Protein AF-A0A7R9YH11-F1 (afdb_monomer)

Solvent-accessible surface area (backbone atoms only — not comparable to full-atom values): 17442 Å² total; per-residue (Å²): 129,90,92,74,93,72,57,69,71,56,53,52,50,33,33,50,45,52,52,50,48,43,46,52,52,48,52,40,51,74,73,63,50,57,70,68,62,39,49,54,52,48,54,52,44,43,35,70,64,65,28,74,80,77,58,85,44,75,66,44,53,48,41,55,52,50,21,52,58,54,46,41,66,39,30,23,77,45,71,67,42,37,51,52,51,55,55,37,54,48,49,53,49,51,50,54,60,73,72,53,91,62,69,60,58,58,58,31,49,79,71,74,38,92,49,52,72,61,53,70,74,65,43,64,73,44,45,68,54,48,50,53,34,47,65,72,67,65,64,71,80,60,85,83,78,64,96,81,61,60,37,31,58,39,58,41,85,72,40,50,71,43,53,75,68,53,66,47,43,76,58,99,71,29,25,46,38,47,59,88,54,45,59,60,46,56,48,50,52,51,49,54,52,50,53,51,51,31,52,54,44,40,70,49,38,65,63,48,44,69,77,36,40,94,74,47,44,65,54,32,53,42,70,72,68,58,82,80,64,80,61,71,81,70,52,73,87,68,78,84,51,81,47,53,76,86,50,46,72,61,39,41,76,74,67,45,55,71,71,55,32,50,52,52,50,44,28,70,74,62,53,52,66,58,75,68,56,45,50,55,52,49,54,48,44,50,72,60,38,38,49,71,69,53,51,54,47,53,71,70,78,73

Structure (mmCIF, N/CA/C/O backbone):
data_AF-A0A7R9YH11-F1
#
_entry.id   AF-A0A7R9YH11-F1
#
loop_
_atom_site.group_PDB
_atom_site.id
_atom_site.type_symbol
_atom_site.label_atom_id
_atom_site.label_alt_id
_atom_site.label_comp_id
_atom_site.label_asym_id
_atom_site.label_entity_id
_atom_site.label_seq_id
_atom_site.pdbx_PDB_ins_code
_atom_site.Cartn_x
_atom_site.Cartn_y
_atom_site.Cartn_z
_atom_site.occupancy
_atom_site.B_iso_or_equiv
_atom_site.auth_seq_id
_atom_site.auth_comp_id
_atom_site.auth_asym_id
_atom_site.auth_atom_id
_atom_site.pdbx_PDB_model_num
ATOM 1 N N . ALA A 1 1 ? -16.678 9.388 -6.216 1.00 54.31 1 ALA A N 1
ATOM 2 C CA . ALA A 1 1 ? -15.438 9.552 -6.998 1.00 54.31 1 ALA A CA 1
ATOM 3 C C . ALA A 1 1 ? -15.151 11.047 -7.073 1.00 54.31 1 ALA A C 1
ATOM 5 O O . ALA A 1 1 ? -16.116 11.793 -6.930 1.00 54.31 1 ALA A O 1
ATOM 6 N N . PRO A 1 2 ? -13.890 11.487 -7.200 1.00 67.94 2 PRO A N 1
ATOM 7 C CA . PRO A 1 2 ? -13.599 12.896 -7.460 1.00 67.94 2 PRO A CA 1
ATOM 8 C C . PRO A 1 2 ? -14.176 13.293 -8.827 1.00 67.94 2 PRO A C 1
ATOM 10 O O . PRO A 1 2 ? -14.042 12.531 -9.781 1.00 67.94 2 PRO A O 1
ATOM 13 N N . ASP A 1 3 ? -14.844 14.444 -8.889 1.00 70.00 3 ASP A N 1
ATOM 14 C CA . ASP A 1 3 ? -15.579 14.943 -10.064 1.00 70.00 3 ASP A CA 1
ATOM 15 C C . ASP A 1 3 ? -14.811 16.129 -10.679 1.00 70.00 3 ASP A C 1
ATOM 17 O O . ASP A 1 3 ? -15.281 17.264 -10.710 1.00 70.00 3 ASP A O 1
ATOM 21 N N . VAL A 1 4 ? -13.543 15.887 -11.028 1.00 69.12 4 VAL A N 1
ATOM 22 C CA . VAL A 1 4 ? -12.590 16.932 -11.434 1.00 69.12 4 VAL A CA 1
ATOM 23 C C . VAL A 1 4 ? -11.842 16.509 -12.690 1.00 69.12 4 VAL A C 1
ATOM 25 O O . VAL A 1 4 ? -11.362 15.379 -12.796 1.00 69.12 4 VAL A O 1
ATOM 28 N N . GLU A 1 5 ? -11.728 17.443 -13.630 1.00 73.81 5 GLU A N 1
ATOM 29 C CA . GLU A 1 5 ? -10.923 17.302 -14.838 1.00 73.81 5 GLU A CA 1
ATOM 30 C C . GLU A 1 5 ? -9.477 17.713 -14.534 1.00 73.81 5 GLU A C 1
ATOM 32 O O . GLU A 1 5 ? -9.214 18.843 -14.128 1.00 73.81 5 GLU A O 1
ATOM 37 N N . LEU A 1 6 ? -8.541 16.782 -14.717 1.00 78.12 6 LEU A N 1
ATOM 38 C CA . LEU A 1 6 ? -7.106 17.004 -14.529 1.00 78.12 6 LEU A CA 1
ATOM 39 C C . LEU A 1 6 ? -6.369 16.790 -15.847 1.00 78.12 6 LEU A C 1
ATOM 41 O O . LEU A 1 6 ? -6.784 15.978 -16.682 1.00 78.12 6 LEU A O 1
ATOM 45 N N . ALA A 1 7 ? -5.250 17.492 -16.025 1.00 83.38 7 ALA A N 1
ATOM 46 C CA . ALA A 1 7 ? -4.388 17.244 -17.169 1.00 83.38 7 ALA A CA 1
ATOM 47 C C . ALA A 1 7 ? -3.766 15.841 -17.068 1.00 83.38 7 ALA A C 1
ATOM 49 O O . ALA A 1 7 ? -3.436 15.361 -15.983 1.00 83.38 7 ALA A O 1
ATOM 50 N N . MET A 1 8 ? -3.547 15.188 -18.213 1.00 80.31 8 MET A N 1
ATOM 51 C CA . MET A 1 8 ? -2.951 13.846 -18.249 1.00 80.31 8 MET A CA 1
ATOM 52 C C . MET A 1 8 ? -1.595 13.788 -17.534 1.00 80.31 8 MET A C 1
ATOM 54 O O . MET A 1 8 ? -1.372 12.884 -16.740 1.00 80.31 8 MET A O 1
ATOM 58 N N . SER A 1 9 ? -0.728 14.785 -17.726 1.00 82.81 9 SER A N 1
ATOM 59 C CA . SER A 1 9 ? 0.578 14.849 -17.055 1.00 82.81 9 SER A CA 1
ATOM 60 C C . SER A 1 9 ? 0.470 14.887 -15.527 1.00 82.81 9 SER A C 1
ATOM 62 O O . SER A 1 9 ? 1.266 14.262 -14.833 1.00 82.81 9 SER A O 1
ATOM 64 N N . GLU A 1 10 ? -0.532 15.589 -14.996 1.00 84.25 10 GLU A N 1
ATOM 65 C CA . GLU A 1 10 ? -0.765 15.687 -13.552 1.00 84.25 10 GLU A CA 1
ATOM 66 C C . GLU A 1 10 ? -1.294 14.361 -12.998 1.00 84.25 10 GLU A C 1
ATOM 68 O O . GLU A 1 10 ? -0.876 13.921 -11.926 1.00 84.25 10 GLU A O 1
ATOM 73 N N . LEU A 1 11 ? -2.174 13.683 -13.743 1.00 83.12 11 LEU A N 1
ATOM 74 C CA . LEU A 1 11 ? -2.662 12.348 -13.391 1.00 83.12 11 LEU A CA 1
ATOM 75 C C . LEU A 1 11 ? -1.523 11.326 -13.339 1.00 83.12 11 LEU A C 1
ATOM 77 O O . LEU A 1 11 ? -1.443 10.540 -12.389 1.00 83.12 11 LEU A O 1
ATOM 81 N N . GLU A 1 12 ? -0.633 11.357 -14.332 1.00 84.56 12 GLU A N 1
ATOM 82 C CA . GLU A 1 12 ? 0.541 10.489 -14.390 1.00 84.56 12 GLU A CA 1
ATOM 83 C C . GLU A 1 12 ? 1.458 10.706 -13.185 1.00 84.56 12 GLU A C 1
ATOM 85 O O . GLU A 1 12 ? 1.832 9.743 -12.507 1.00 84.56 12 GLU A O 1
ATOM 90 N N . GLU A 1 13 ? 1.753 11.967 -12.860 1.00 86.38 13 GLU A N 1
ATOM 91 C CA . GLU A 1 13 ? 2.567 12.331 -11.703 1.00 86.38 13 GLU A CA 1
ATOM 92 C C . GLU A 1 13 ? 1.922 11.863 -10.389 1.00 86.38 13 GLU A C 1
ATOM 94 O O . GLU A 1 13 ? 2.570 11.201 -9.575 1.00 86.38 13 GLU A O 1
ATOM 99 N N . CYS A 1 14 ? 0.624 12.109 -10.193 1.00 85.62 14 CYS A N 1
ATOM 100 C CA . CYS A 1 14 ? -0.094 11.686 -8.988 1.00 85.62 14 CYS A CA 1
ATOM 101 C C . CYS A 1 14 ? -0.039 10.163 -8.791 1.00 85.62 14 CYS A C 1
ATOM 103 O O . CYS A 1 14 ? 0.207 9.664 -7.686 1.00 85.62 14 CYS A O 1
ATOM 105 N N . CYS A 1 15 ? -0.247 9.403 -9.866 1.00 87.06 15 CYS A N 1
ATOM 106 C CA . CYS A 1 15 ? -0.149 7.948 -9.840 1.00 87.06 15 CYS A CA 1
ATOM 107 C C . CYS A 1 15 ? 1.266 7.460 -9.554 1.00 87.06 15 CYS A C 1
ATOM 109 O O . CYS A 1 15 ? 1.437 6.538 -8.754 1.00 87.06 15 CYS A O 1
ATOM 111 N N . TYR A 1 16 ? 2.267 8.082 -10.174 1.00 87.00 16 TYR A N 1
ATOM 112 C CA . TYR A 1 16 ? 3.671 7.767 -9.955 1.00 87.00 16 TYR A CA 1
ATOM 113 C C . TYR A 1 16 ? 4.059 7.948 -8.485 1.00 87.00 16 TYR A C 1
ATOM 115 O O . TYR A 1 16 ? 4.644 7.049 -7.875 1.00 87.00 16 TYR A O 1
ATOM 123 N N . MET A 1 17 ? 3.655 9.065 -7.881 1.00 87.38 17 MET A N 1
ATOM 124 C CA . MET A 1 17 ? 3.925 9.364 -6.477 1.00 87.38 17 MET A CA 1
ATOM 125 C C . MET A 1 17 ? 3.274 8.330 -5.545 1.00 87.38 17 MET A C 1
ATOM 127 O O . MET A 1 17 ? 3.957 7.747 -4.699 1.00 87.38 17 MET A O 1
ATOM 131 N N . ARG A 1 18 ? 1.992 7.986 -5.749 1.00 90.88 18 ARG A N 1
ATOM 132 C CA . ARG A 1 18 ? 1.336 6.922 -4.958 1.00 90.88 18 ARG A CA 1
ATOM 133 C C . ARG A 1 18 ? 1.996 5.565 -5.148 1.00 90.88 18 ARG A C 1
ATOM 135 O O . ARG A 1 18 ? 2.210 4.842 -4.176 1.00 90.88 18 ARG A O 1
ATOM 142 N N . LEU A 1 19 ? 2.342 5.213 -6.380 1.00 89.56 19 LEU A N 1
ATOM 143 C CA . LEU A 1 19 ? 2.966 3.933 -6.688 1.00 89.56 19 LEU A CA 1
ATOM 144 C C . LEU A 1 19 ? 4.335 3.789 -6.010 1.00 89.56 19 LEU A C 1
ATOM 146 O O . LEU A 1 19 ? 4.640 2.714 -5.492 1.00 89.56 19 LEU A O 1
ATOM 150 N N . ARG A 1 20 ? 5.134 4.863 -5.960 1.00 88.69 20 ARG A N 1
ATOM 151 C CA . ARG A 1 20 ? 6.400 4.887 -5.212 1.00 88.69 20 ARG A CA 1
ATOM 152 C C . ARG A 1 20 ? 6.180 4.609 -3.732 1.00 88.69 20 ARG A C 1
ATOM 154 O O . ARG A 1 20 ? 6.827 3.717 -3.192 1.00 88.69 20 ARG A O 1
ATOM 161 N N . LEU A 1 21 ? 5.211 5.280 -3.110 1.00 90.25 21 LEU A N 1
ATOM 162 C CA . LEU A 1 21 ? 4.867 5.057 -1.704 1.00 90.25 21 LEU A CA 1
ATOM 163 C C . LEU A 1 21 ? 4.464 3.595 -1.431 1.00 90.25 21 LEU A C 1
ATOM 165 O O . LEU A 1 21 ? 4.989 2.965 -0.512 1.00 90.25 21 LEU A O 1
ATOM 169 N N . LEU A 1 22 ? 3.584 3.021 -2.259 1.00 91.19 22 LEU A N 1
ATOM 170 C CA . LEU A 1 22 ? 3.147 1.626 -2.112 1.00 91.19 22 LEU A CA 1
ATOM 171 C C . LEU A 1 22 ? 4.297 0.624 -2.292 1.00 91.19 22 LEU A C 1
ATOM 173 O O . LEU A 1 22 ? 4.329 -0.408 -1.620 1.00 91.19 22 LEU A O 1
ATOM 177 N N . ARG A 1 23 ? 5.271 0.929 -3.152 1.00 88.44 23 ARG A N 1
ATOM 178 C CA . ARG A 1 23 ? 6.474 0.103 -3.330 1.00 88.44 23 ARG A CA 1
ATOM 179 C C . ARG A 1 23 ? 7.456 0.226 -2.179 1.00 88.44 23 ARG A C 1
ATOM 181 O O . ARG A 1 23 ? 8.053 -0.782 -1.814 1.00 88.44 23 ARG A O 1
ATOM 188 N N . CYS A 1 24 ? 7.602 1.404 -1.574 1.00 88.12 24 CYS A N 1
ATOM 189 C CA . CYS A 1 24 ? 8.380 1.557 -0.345 1.00 88.12 24 CYS A CA 1
ATOM 190 C C . CYS A 1 24 ? 7.821 0.657 0.767 1.00 88.12 24 CYS A C 1
ATOM 192 O O . CYS A 1 24 ? 8.591 -0.032 1.436 1.00 88.12 24 CYS A O 1
ATOM 194 N N . ILE A 1 25 ? 6.489 0.598 0.904 1.00 89.56 25 ILE A N 1
ATOM 195 C CA . ILE A 1 25 ? 5.802 -0.311 1.837 1.00 89.56 25 ILE A CA 1
ATOM 196 C C . ILE A 1 25 ? 6.123 -1.771 1.508 1.00 89.56 25 ILE A C 1
ATOM 198 O O . ILE A 1 25 ? 6.509 -2.534 2.393 1.00 89.56 25 ILE A O 1
ATOM 202 N N . ASP A 1 26 ? 5.987 -2.162 0.243 1.00 89.56 26 ASP A N 1
ATOM 203 C CA . ASP A 1 26 ? 6.239 -3.536 -0.196 1.00 89.56 26 ASP A CA 1
ATOM 204 C C . ASP A 1 26 ? 7.696 -3.963 0.033 1.00 89.56 26 ASP A C 1
ATOM 206 O O . ASP A 1 26 ? 7.969 -5.027 0.585 1.00 89.56 26 ASP A O 1
ATOM 210 N N . HIS A 1 27 ? 8.649 -3.090 -0.294 1.00 87.81 27 HIS A N 1
ATOM 211 C CA . HIS A 1 27 ? 10.072 -3.332 -0.085 1.00 87.81 27 HIS A CA 1
ATOM 212 C C . HIS A 1 27 ? 10.431 -3.421 1.405 1.00 87.81 27 HIS A C 1
ATOM 214 O O . HIS A 1 27 ? 11.227 -4.273 1.805 1.00 87.81 27 HIS A O 1
ATOM 220 N N . ALA A 1 28 ? 9.820 -2.583 2.246 1.00 87.56 28 ALA A N 1
ATOM 221 C CA . ALA A 1 28 ? 9.976 -2.656 3.695 1.00 87.56 28 ALA A CA 1
ATOM 222 C C . ALA A 1 28 ? 9.426 -3.978 4.259 1.00 87.56 28 ALA A C 1
ATOM 224 O O . ALA A 1 28 ? 10.088 -4.627 5.073 1.00 87.56 28 ALA A O 1
ATOM 225 N N . LYS A 1 29 ? 8.266 -4.432 3.764 1.00 87.25 29 LYS A N 1
ATOM 226 C CA . LYS A 1 29 ? 7.689 -5.742 4.104 1.00 87.25 29 LYS A CA 1
ATOM 227 C C . LYS A 1 29 ? 8.582 -6.895 3.645 1.00 87.25 29 LYS A C 1
ATOM 229 O O . LYS A 1 29 ? 8.811 -7.824 4.417 1.00 87.25 29 LYS A O 1
ATOM 234 N N . ALA A 1 30 ? 9.132 -6.823 2.433 1.00 87.06 30 ALA A N 1
ATOM 235 C CA . ALA A 1 30 ? 10.043 -7.830 1.889 1.00 87.06 30 ALA A CA 1
ATOM 236 C C . ALA A 1 30 ? 11.360 -7.926 2.682 1.00 87.06 30 ALA A C 1
ATOM 238 O O . ALA A 1 30 ? 11.903 -9.018 2.838 1.00 87.06 30 ALA A O 1
ATOM 239 N N . LYS A 1 31 ? 11.840 -6.809 3.247 1.00 86.62 31 LYS A N 1
ATOM 240 C CA . LYS A 1 31 ? 12.974 -6.774 4.191 1.00 86.62 31 LYS A CA 1
ATOM 241 C C . LYS A 1 31 ? 12.659 -7.381 5.563 1.00 86.62 31 LYS A C 1
ATOM 243 O O . LYS A 1 31 ? 13.568 -7.554 6.367 1.00 86.62 31 LYS A O 1
ATOM 248 N N . GLY A 1 32 ? 11.396 -7.707 5.839 1.00 84.44 32 GLY A N 1
ATOM 249 C CA . GLY A 1 32 ? 10.963 -8.288 7.107 1.00 84.44 32 GLY A CA 1
ATOM 250 C C . GLY A 1 32 ? 10.785 -7.277 8.240 1.00 84.44 32 GLY A C 1
ATOM 251 O O . GLY A 1 32 ? 10.630 -7.706 9.384 1.00 84.44 32 GLY A O 1
ATOM 252 N N . LEU A 1 33 ? 10.777 -5.970 7.943 1.00 84.38 33 LEU A N 1
ATOM 253 C CA . LEU A 1 33 ? 10.508 -4.919 8.930 1.00 84.38 33 LEU A CA 1
ATOM 254 C C . LEU A 1 33 ? 9.082 -5.077 9.475 1.00 84.38 33 LEU A C 1
ATOM 256 O O . LEU A 1 33 ? 8.143 -5.358 8.723 1.00 84.38 33 LEU A O 1
ATOM 260 N N . ARG A 1 34 ? 8.909 -4.919 10.791 1.00 79.12 34 ARG A N 1
ATOM 261 C CA . ARG A 1 34 ? 7.614 -5.105 11.468 1.00 79.12 34 ARG A CA 1
ATOM 262 C C . ARG A 1 34 ? 7.274 -3.923 12.362 1.00 79.12 34 ARG A C 1
ATOM 264 O O . ARG A 1 34 ? 8.155 -3.305 12.949 1.00 79.12 34 ARG A O 1
ATOM 271 N N . SER A 1 35 ? 5.972 -3.686 12.506 1.00 75.19 35 SER A N 1
ATOM 272 C CA . SER A 1 35 ? 5.387 -2.742 13.462 1.00 75.19 35 SER A CA 1
ATOM 273 C C . SER A 1 35 ? 6.037 -1.353 13.380 1.00 75.19 35 SER A C 1
ATOM 275 O O . SER A 1 35 ? 5.886 -0.694 12.359 1.00 75.19 35 SER A O 1
ATOM 277 N N . GLU A 1 36 ? 6.770 -0.907 14.399 1.00 79.44 36 GLU A N 1
ATOM 278 C CA . GLU A 1 36 ? 7.295 0.463 14.498 1.00 79.44 36 GLU A CA 1
ATOM 279 C C . GLU A 1 36 ? 8.302 0.826 13.404 1.00 79.44 36 GLU A C 1
ATOM 281 O O . GLU A 1 36 ? 8.237 1.923 12.855 1.00 79.44 36 GLU A O 1
ATOM 286 N N . GLU A 1 37 ? 9.189 -0.095 13.024 1.00 83.75 37 GLU A N 1
ATOM 287 C CA . GLU A 1 37 ? 10.178 0.162 11.969 1.00 83.75 37 GLU A CA 1
ATOM 288 C C . GLU A 1 37 ? 9.498 0.364 10.610 1.00 83.75 37 GLU A C 1
ATOM 290 O O . GLU A 1 37 ? 9.889 1.230 9.829 1.00 83.75 37 GLU A O 1
ATOM 295 N N . LEU A 1 38 ? 8.438 -0.409 10.346 1.00 85.31 38 LEU A N 1
ATOM 296 C CA . LEU A 1 38 ? 7.629 -0.256 9.142 1.00 85.31 38 LEU A CA 1
ATOM 297 C C . LEU A 1 38 ? 6.887 1.085 9.159 1.00 85.31 38 LEU A C 1
ATOM 299 O O . LEU A 1 38 ? 6.917 1.797 8.160 1.00 85.31 38 LEU A O 1
ATOM 303 N N . LEU A 1 39 ? 6.275 1.456 10.289 1.00 84.75 39 LEU A N 1
ATOM 304 C CA . LEU A 1 39 ? 5.592 2.745 10.436 1.00 84.75 39 LEU A CA 1
ATOM 305 C C . LEU A 1 39 ? 6.561 3.919 10.224 1.00 84.75 39 LEU A C 1
ATOM 307 O O . LEU A 1 39 ? 6.207 4.867 9.534 1.00 84.75 39 LEU A O 1
ATOM 311 N N . GLY A 1 40 ? 7.794 3.837 10.733 1.00 86.25 40 GLY A N 1
ATOM 312 C CA . GLY A 1 40 ? 8.814 4.870 10.525 1.00 86.25 40 GLY A CA 1
ATOM 313 C C . GLY A 1 40 ? 9.231 5.030 9.058 1.00 86.25 40 GLY A C 1
ATOM 314 O O . GLY A 1 40 ? 9.412 6.151 8.583 1.00 86.25 40 GLY A O 1
ATOM 315 N N . VAL A 1 41 ? 9.336 3.925 8.310 1.00 87.25 41 VAL A N 1
ATOM 316 C CA . VAL A 1 41 ? 9.596 3.976 6.859 1.00 87.25 41 VAL A CA 1
ATOM 317 C C . VAL A 1 41 ? 8.419 4.602 6.110 1.00 87.25 41 VAL A C 1
ATOM 319 O O . VAL A 1 41 ? 8.642 5.400 5.200 1.00 87.25 41 VAL A O 1
ATOM 322 N N . ILE A 1 42 ? 7.183 4.270 6.495 1.00 87.19 42 ILE A N 1
ATOM 323 C CA . ILE A 1 42 ? 5.976 4.835 5.878 1.00 87.19 42 ILE A CA 1
ATOM 324 C C . ILE A 1 42 ? 5.869 6.331 6.162 1.00 87.19 42 ILE A C 1
ATOM 326 O O . ILE A 1 42 ? 5.659 7.087 5.222 1.00 87.19 42 ILE A O 1
ATOM 330 N N . ASP A 1 43 ? 6.078 6.766 7.408 1.00 87.88 43 ASP A N 1
ATOM 331 C CA . ASP A 1 43 ? 6.044 8.185 7.790 1.00 87.88 43 ASP A CA 1
ATOM 332 C C . ASP A 1 43 ? 7.065 8.997 6.993 1.00 87.88 43 ASP A C 1
ATOM 334 O O . ASP A 1 43 ? 6.743 10.040 6.423 1.00 87.88 43 ASP A O 1
ATOM 338 N N . LYS A 1 44 ? 8.295 8.482 6.884 1.00 88.50 44 LYS A N 1
ATOM 339 C CA . LYS A 1 44 ? 9.338 9.120 6.083 1.00 88.50 44 LYS A CA 1
ATOM 340 C C . LYS A 1 44 ? 8.928 9.221 4.611 1.00 88.50 44 LYS A C 1
ATOM 342 O O . LYS A 1 44 ? 8.999 10.305 4.037 1.00 88.50 44 LYS A O 1
ATOM 347 N N . ALA A 1 45 ? 8.479 8.117 4.015 1.00 87.19 45 ALA A N 1
ATOM 348 C CA . ALA A 1 45 ? 8.084 8.087 2.610 1.00 87.19 45 ALA A CA 1
ATOM 349 C C . ALA A 1 45 ? 6.864 8.980 2.332 1.00 87.19 45 ALA A C 1
ATOM 351 O O . ALA A 1 45 ? 6.825 9.664 1.314 1.00 87.19 45 ALA A O 1
ATOM 352 N N . GLU A 1 46 ? 5.877 9.021 3.229 1.00 87.12 46 GLU A N 1
ATOM 353 C CA . GLU A 1 46 ? 4.691 9.864 3.074 1.00 87.12 46 GLU A CA 1
ATOM 354 C C . GLU A 1 46 ? 5.042 11.354 3.154 1.00 87.12 46 GLU A C 1
ATOM 356 O O . GLU A 1 46 ? 4.567 12.134 2.328 1.00 87.12 46 GLU A O 1
ATOM 361 N N . ARG A 1 47 ? 5.922 11.754 4.080 1.00 86.19 47 ARG A N 1
ATOM 362 C CA . ARG A 1 47 ? 6.405 13.142 4.167 1.00 86.19 47 ARG A CA 1
ATOM 363 C C . ARG A 1 47 ? 7.221 13.549 2.947 1.00 86.19 47 ARG A C 1
ATOM 365 O O . ARG A 1 47 ? 7.063 14.661 2.468 1.00 86.19 47 ARG A O 1
ATOM 372 N N . GLU A 1 48 ? 8.072 12.669 2.428 1.00 85.62 48 GLU A N 1
ATOM 373 C CA . GLU A 1 48 ? 8.902 12.981 1.257 1.00 85.62 48 GLU A CA 1
ATOM 374 C C . GLU A 1 48 ? 8.092 13.029 -0.048 1.00 85.62 48 GLU A C 1
ATOM 376 O O . GLU A 1 48 ? 8.388 13.842 -0.921 1.00 85.62 48 GLU A O 1
ATOM 381 N N . ILE A 1 49 ? 7.082 12.164 -0.194 1.00 83.12 49 ILE A N 1
ATOM 382 C CA . ILE A 1 49 ? 6.383 11.952 -1.470 1.00 83.12 49 ILE A CA 1
ATOM 383 C C . ILE A 1 49 ? 5.040 12.685 -1.526 1.00 83.12 49 ILE A C 1
ATOM 385 O O . ILE A 1 49 ? 4.726 13.310 -2.534 1.00 83.12 49 ILE A O 1
ATOM 389 N N . MET A 1 50 ? 4.220 12.582 -0.481 1.00 79.69 50 MET A N 1
ATOM 390 C CA . MET A 1 50 ? 2.825 13.042 -0.512 1.00 79.69 50 MET A CA 1
ATOM 391 C C . MET A 1 50 ? 2.611 14.367 0.206 1.00 79.69 50 MET A C 1
ATOM 393 O O . MET A 1 50 ? 1.722 15.120 -0.181 1.00 79.69 50 MET A O 1
ATOM 397 N N . ARG A 1 51 ? 3.396 14.641 1.255 1.00 80.81 51 ARG A N 1
ATOM 398 C CA . ARG A 1 51 ? 3.195 15.811 2.113 1.00 80.81 51 ARG A CA 1
ATOM 399 C C . ARG A 1 51 ? 4.511 16.484 2.537 1.00 80.81 51 ARG A C 1
ATOM 401 O O . ARG A 1 51 ? 4.844 16.485 3.730 1.00 80.81 51 ARG A O 1
ATOM 408 N N . PRO A 1 52 ? 5.245 17.103 1.596 1.00 71.25 52 PRO A N 1
ATOM 409 C CA . PRO A 1 52 ? 6.543 17.728 1.865 1.00 71.25 52 PRO A CA 1
ATOM 410 C C . PRO A 1 52 ? 6.466 18.907 2.843 1.00 71.25 52 PRO A C 1
ATOM 412 O O . PRO A 1 52 ? 7.414 19.148 3.588 1.00 71.25 52 PRO A O 1
ATOM 415 N N . ALA A 1 53 ? 5.334 19.615 2.901 1.00 69.88 53 ALA A N 1
ATOM 416 C CA . ALA A 1 53 ? 5.120 20.726 3.831 1.00 69.88 53 ALA A CA 1
ATOM 417 C C . ALA A 1 53 ? 4.729 20.281 5.257 1.00 69.88 53 ALA A C 1
ATOM 419 O O . ALA A 1 53 ? 4.575 21.116 6.147 1.00 69.88 53 ALA A O 1
ATOM 420 N N . GLY A 1 54 ? 4.519 18.980 5.496 1.00 68.88 54 GLY A N 1
ATOM 421 C CA . GLY A 1 54 ? 4.080 18.445 6.791 1.00 68.88 54 GLY A CA 1
ATOM 422 C C . GLY A 1 54 ? 2.601 18.698 7.133 1.00 68.88 54 GLY A C 1
ATOM 423 O O . GLY A 1 54 ? 2.042 17.999 7.982 1.00 68.88 54 GLY A O 1
ATOM 424 N N . VAL A 1 55 ? 1.910 19.584 6.409 1.00 76.75 55 VAL A N 1
ATOM 425 C CA . VAL A 1 55 ? 0.457 19.830 6.503 1.00 76.75 55 VAL A CA 1
ATOM 426 C C . VAL A 1 55 ? -0.217 19.468 5.181 1.00 76.75 55 VAL A C 1
ATOM 428 O O . VAL A 1 55 ? 0.309 19.837 4.142 1.00 76.75 55 VAL A O 1
ATOM 431 N N . TRP A 1 56 ? -1.338 18.736 5.231 1.00 78.25 56 TRP A N 1
ATOM 432 C CA . TRP A 1 56 ? -2.131 18.444 4.033 1.00 78.25 56 TRP A CA 1
ATOM 433 C C . TRP A 1 56 ? -2.737 19.739 3.500 1.00 78.25 56 TRP A C 1
ATOM 435 O O . TRP A 1 56 ? -3.507 20.388 4.212 1.00 78.25 56 TRP A O 1
ATOM 445 N N . THR A 1 57 ? -2.429 20.086 2.257 1.00 83.31 57 THR A N 1
ATOM 446 C CA . THR A 1 57 ? -3.205 21.083 1.509 1.00 83.31 57 THR A CA 1
ATOM 447 C C . THR A 1 57 ? -4.404 20.426 0.821 1.00 83.31 57 THR A C 1
ATOM 449 O O . THR A 1 57 ? -4.412 19.212 0.591 1.00 83.31 57 THR A O 1
ATOM 452 N N . ASP A 1 58 ? -5.419 21.215 0.460 1.00 82.25 58 ASP A N 1
ATOM 453 C CA . ASP A 1 58 ? -6.576 20.706 -0.292 1.00 82.25 58 ASP A CA 1
ATOM 454 C C . ASP A 1 58 ? -6.146 20.078 -1.630 1.00 82.25 58 ASP A C 1
ATOM 456 O O . ASP A 1 58 ? -6.668 19.041 -2.035 1.00 82.25 58 ASP A O 1
ATOM 460 N N . GLU A 1 59 ? -5.127 20.651 -2.274 1.00 82.12 59 GLU A N 1
ATOM 461 C CA . GLU A 1 59 ? -4.531 20.126 -3.505 1.00 82.12 59 GLU A CA 1
ATOM 462 C C . GLU A 1 59 ? -3.840 18.771 -3.282 1.00 82.12 59 GLU A C 1
ATOM 464 O O . GLU A 1 59 ? -4.022 17.840 -4.063 1.00 82.12 59 GLU A O 1
ATOM 469 N N . GLU A 1 60 ? -3.059 18.614 -2.209 1.00 83.69 60 GLU A N 1
ATOM 470 C CA . GLU A 1 60 ? -2.418 17.337 -1.863 1.00 83.69 60 GLU A CA 1
ATOM 471 C C . GLU A 1 60 ? -3.444 16.251 -1.533 1.00 83.69 60 GLU A C 1
ATOM 473 O O . GLU A 1 60 ? -3.313 15.115 -1.996 1.00 83.69 60 GLU A O 1
ATOM 478 N N . LEU A 1 61 ? -4.493 16.601 -0.786 1.00 83.56 61 LEU A N 1
ATOM 479 C CA . LEU A 1 61 ? -5.586 15.684 -0.481 1.00 83.56 61 LEU A CA 1
ATOM 480 C C . LEU A 1 61 ? -6.306 15.245 -1.761 1.00 83.56 61 LEU A C 1
ATOM 482 O O . LEU A 1 61 ? -6.623 14.066 -1.931 1.00 83.56 61 LEU A O 1
ATOM 486 N N . HIS A 1 62 ? -6.536 16.182 -2.679 1.00 83.94 62 HIS A N 1
ATOM 487 C CA . HIS A 1 62 ? -7.163 15.891 -3.959 1.00 83.94 62 HIS A CA 1
ATOM 488 C C . HIS A 1 62 ? -6.298 14.959 -4.819 1.00 83.94 62 HIS A C 1
ATOM 490 O O . HIS A 1 62 ? -6.790 13.956 -5.341 1.00 83.94 62 HIS A O 1
ATOM 496 N N . ARG A 1 63 ? -4.986 15.215 -4.896 1.00 86.25 63 ARG A N 1
ATOM 497 C CA . ARG A 1 63 ? -4.026 14.337 -5.588 1.00 86.25 63 ARG A CA 1
ATOM 498 C C . ARG A 1 63 ? -3.982 12.930 -4.984 1.00 86.25 63 ARG A C 1
ATOM 500 O O . ARG A 1 63 ? -3.947 11.940 -5.722 1.00 86.25 63 ARG A O 1
ATOM 507 N N . ASP A 1 64 ? -4.042 12.806 -3.658 1.00 88.19 64 ASP A N 1
ATOM 508 C CA . ASP A 1 64 ? -4.115 11.509 -2.974 1.00 88.19 64 ASP A CA 1
ATOM 509 C C . ASP A 1 64 ? -5.396 10.739 -3.347 1.00 88.19 64 ASP A C 1
ATOM 511 O O . ASP A 1 64 ? -5.338 9.551 -3.675 1.00 88.19 64 ASP A O 1
ATOM 515 N N . GLN A 1 65 ? -6.542 11.422 -3.394 1.00 89.00 65 GLN A N 1
ATOM 516 C CA . GLN A 1 65 ? -7.809 10.823 -3.816 1.00 89.00 65 GLN A CA 1
ATOM 517 C C . GLN A 1 65 ? -7.771 10.374 -5.283 1.00 89.00 65 GLN A C 1
ATOM 519 O O . GLN A 1 65 ? -8.095 9.221 -5.582 1.00 89.00 65 GLN A O 1
ATOM 524 N N . CYS A 1 66 ? -7.349 11.247 -6.198 1.00 88.88 66 CYS A N 1
ATOM 525 C CA . CYS A 1 66 ? -7.286 10.946 -7.629 1.00 88.88 66 CYS A CA 1
ATOM 526 C C . CYS A 1 66 ? -6.322 9.792 -7.922 1.00 88.88 66 CYS A C 1
ATOM 528 O O . CYS A 1 66 ? -6.703 8.825 -8.587 1.00 88.88 66 CYS A O 1
ATOM 530 N N . SER A 1 67 ? -5.116 9.824 -7.343 1.00 90.88 67 SER A N 1
ATOM 531 C CA . SER A 1 67 ? -4.134 8.743 -7.495 1.00 90.88 67 SER A CA 1
ATOM 532 C C . SER A 1 67 ? -4.669 7.398 -6.999 1.00 90.88 67 SER A C 1
ATOM 534 O O . SER A 1 67 ? -4.448 6.371 -7.640 1.00 90.88 67 SER A O 1
ATOM 536 N N . HIS A 1 68 ? -5.418 7.382 -5.893 1.00 92.44 68 HIS A N 1
ATOM 537 C CA . HIS A 1 68 ? -6.026 6.164 -5.373 1.00 92.44 68 HIS A CA 1
ATOM 538 C C . HIS A 1 68 ? -7.036 5.558 -6.358 1.00 92.44 68 HIS A C 1
ATOM 540 O O . HIS A 1 68 ? -6.977 4.360 -6.640 1.00 92.44 68 HIS A O 1
ATOM 546 N N . PHE A 1 69 ? -7.958 6.361 -6.899 1.00 90.44 69 PHE A N 1
ATOM 547 C CA . PHE A 1 69 ? -8.957 5.873 -7.857 1.00 90.44 69 PHE A CA 1
ATOM 548 C C . PHE A 1 69 ? -8.335 5.453 -9.190 1.00 90.44 69 PHE A C 1
ATOM 550 O O . PHE A 1 69 ? -8.730 4.426 -9.740 1.00 90.44 69 PHE A O 1
ATOM 557 N N . LEU A 1 70 ? -7.331 6.181 -9.676 1.00 88.62 70 LEU A N 1
ATOM 558 C CA . LEU A 1 70 ? -6.659 5.847 -10.926 1.00 88.62 70 LEU A CA 1
ATOM 559 C C . LEU A 1 70 ? -5.825 4.561 -10.797 1.00 88.62 70 LEU A C 1
ATOM 561 O O . LEU A 1 70 ? -5.898 3.685 -11.660 1.00 88.62 70 LEU A O 1
ATOM 565 N N . LEU A 1 71 ? -5.135 4.353 -9.667 1.00 90.75 71 LEU A N 1
ATOM 566 C CA . LEU A 1 71 ? -4.452 3.081 -9.411 1.00 90.75 71 LEU A CA 1
ATOM 567 C C . LEU A 1 71 ? -5.424 1.903 -9.260 1.00 90.75 71 LEU A C 1
ATOM 569 O O . LEU A 1 71 ? -5.073 0.790 -9.646 1.00 90.75 71 LEU A O 1
ATOM 573 N N . ARG A 1 72 ? -6.666 2.100 -8.795 1.00 91.56 72 ARG A N 1
ATOM 574 C CA . ARG A 1 72 ? -7.662 1.010 -8.828 1.00 91.56 72 ARG A CA 1
ATOM 575 C C . ARG A 1 72 ? -7.892 0.502 -10.252 1.00 91.56 72 ARG A C 1
ATOM 577 O O . ARG A 1 72 ? -8.023 -0.706 -10.419 1.00 91.56 72 ARG A O 1
ATOM 584 N N . LEU A 1 73 ? -7.898 1.385 -11.252 1.00 88.25 73 LEU A N 1
ATOM 585 C CA . LEU A 1 73 ? -8.036 1.006 -12.663 1.00 88.25 73 LEU A CA 1
ATOM 586 C C . LEU A 1 73 ? -6.792 0.268 -13.185 1.00 88.25 73 LEU A C 1
ATOM 588 O O . LEU A 1 73 ? -6.918 -0.731 -13.890 1.00 88.25 73 LEU A O 1
ATOM 592 N N . ALA A 1 74 ? -5.588 0.697 -12.793 1.00 87.88 74 ALA A N 1
ATOM 593 C CA . ALA A 1 74 ? -4.354 -0.003 -13.166 1.00 87.88 74 ALA A CA 1
ATOM 594 C C . ALA A 1 74 ? -4.290 -1.421 -12.565 1.00 87.88 74 ALA A C 1
ATOM 596 O O . ALA A 1 74 ? -3.948 -2.393 -13.243 1.00 87.88 74 ALA A O 1
ATOM 597 N N . PHE A 1 75 ? -4.638 -1.551 -11.282 1.00 89.81 75 PHE A N 1
ATOM 598 C CA . PHE A 1 75 ? -4.431 -2.769 -10.499 1.00 89.81 75 PHE A CA 1
ATOM 599 C C . PHE A 1 75 ? -5.646 -3.714 -10.459 1.00 89.81 75 PHE A C 1
ATOM 601 O O . PHE A 1 75 ? -5.544 -4.790 -9.871 1.00 89.81 75 PHE A O 1
ATOM 608 N N . CYS A 1 76 ? -6.786 -3.391 -11.088 1.00 89.69 76 CYS A N 1
ATOM 609 C CA . CYS A 1 76 ? -7.964 -4.275 -11.094 1.00 89.69 76 CYS A CA 1
ATOM 610 C C . CYS A 1 76 ? -7.869 -5.473 -12.058 1.00 89.69 76 CYS A C 1
ATOM 612 O O . CYS A 1 76 ? -8.707 -6.371 -11.992 1.00 89.69 76 CYS A O 1
ATOM 614 N N . ARG A 1 77 ? -6.866 -5.502 -12.943 1.00 84.31 77 ARG A N 1
ATOM 615 C CA . ARG A 1 77 ? -6.794 -6.405 -14.107 1.00 84.31 77 ARG A CA 1
ATOM 616 C C . ARG A 1 77 ? -6.577 -7.874 -13.757 1.00 84.31 77 ARG A C 1
ATOM 618 O O . ARG A 1 77 ? -7.276 -8.742 -14.268 1.00 84.31 77 ARG A O 1
ATOM 625 N N . THR A 1 78 ? -5.613 -8.160 -12.884 1.00 87.25 78 THR A N 1
ATOM 626 C CA . THR A 1 78 ? -5.299 -9.528 -12.449 1.00 87.25 78 THR A CA 1
ATOM 627 C C . THR A 1 78 ? -5.575 -9.692 -10.962 1.00 87.25 78 THR A C 1
ATOM 629 O O . THR A 1 78 ? -5.666 -8.729 -10.200 1.00 87.25 78 THR A O 1
ATOM 632 N N . GLU A 1 79 ? -5.757 -10.931 -10.508 1.00 89.06 79 GLU A N 1
ATOM 633 C CA . GLU A 1 79 ? -5.919 -11.191 -9.076 1.00 89.06 79 GLU A CA 1
ATOM 634 C C . GLU A 1 79 ? -4.655 -10.854 -8.275 1.00 89.06 79 GLU A C 1
ATOM 636 O O . GLU A 1 79 ? -4.751 -10.319 -7.172 1.00 89.06 79 GLU A O 1
ATOM 641 N N . GLU A 1 80 ? -3.476 -11.095 -8.845 1.00 89.94 80 GLU A N 1
ATOM 642 C CA . GLU A 1 80 ? -2.192 -10.778 -8.218 1.00 89.94 80 GLU A CA 1
ATOM 643 C C . GLU A 1 80 ? -2.028 -9.271 -7.993 1.00 89.94 80 GLU A C 1
ATOM 645 O O . GLU A 1 80 ? -1.734 -8.851 -6.873 1.00 89.94 80 GLU A O 1
ATOM 650 N N . LEU A 1 81 ? -2.324 -8.452 -9.010 1.00 90.12 81 LEU A N 1
ATOM 651 C CA . LEU A 1 81 ? -2.284 -6.990 -8.904 1.00 90.12 81 LEU A CA 1
ATOM 652 C C . LEU A 1 81 ? -3.295 -6.469 -7.875 1.00 90.12 81 LEU A C 1
ATOM 654 O O . LEU A 1 81 ? -2.958 -5.610 -7.058 1.00 90.12 81 LEU A O 1
ATOM 658 N N . ARG A 1 82 ? -4.506 -7.042 -7.840 1.00 91.94 82 ARG A N 1
ATOM 659 C CA . ARG A 1 82 ? -5.521 -6.693 -6.834 1.00 91.94 82 ARG A CA 1
ATOM 660 C C . ARG A 1 82 ? -5.053 -7.019 -5.421 1.00 91.94 82 ARG A C 1
ATOM 662 O O . ARG A 1 82 ? -5.225 -6.195 -4.527 1.00 91.94 82 ARG A O 1
ATOM 669 N N . ARG A 1 83 ? -4.456 -8.197 -5.207 1.00 91.81 83 ARG A N 1
ATOM 670 C CA . ARG A 1 83 ? -3.908 -8.604 -3.901 1.00 91.81 83 ARG A CA 1
ATOM 671 C C . ARG A 1 83 ? -2.752 -7.701 -3.473 1.00 91.81 83 ARG A C 1
ATOM 673 O O . ARG A 1 83 ? -2.720 -7.304 -2.309 1.00 91.81 83 ARG A O 1
ATOM 680 N N . TYR A 1 84 ? -1.856 -7.355 -4.398 1.00 92.06 84 TYR A N 1
ATOM 681 C CA . TYR A 1 84 ? -0.751 -6.424 -4.164 1.00 92.06 84 TYR A CA 1
ATOM 682 C C . TYR A 1 84 ? -1.264 -5.054 -3.709 1.00 92.06 84 TYR A C 1
ATOM 684 O O . TYR A 1 84 ? -0.945 -4.606 -2.606 1.00 92.06 84 TYR A O 1
ATOM 692 N N . PHE A 1 85 ? -2.127 -4.429 -4.518 1.00 93.25 85 PHE A N 1
ATOM 693 C CA . PHE A 1 85 ? -2.670 -3.104 -4.229 1.00 93.25 85 PHE A CA 1
ATOM 694 C C . PHE A 1 85 ? -3.433 -3.105 -2.905 1.00 93.25 85 PHE A C 1
ATOM 696 O O . PHE A 1 85 ? -3.141 -2.311 -2.020 1.00 93.25 85 PHE A O 1
ATOM 703 N N . LEU A 1 86 ? -4.333 -4.069 -2.706 1.00 93.94 86 LEU A N 1
ATOM 704 C CA . LEU A 1 86 ? -5.131 -4.183 -1.487 1.00 93.94 86 LEU A CA 1
ATOM 705 C C . LEU A 1 86 ? -4.284 -4.431 -0.227 1.00 93.94 86 LEU A C 1
ATOM 707 O O . LEU A 1 86 ? -4.652 -3.968 0.848 1.00 93.94 86 LEU A O 1
ATOM 711 N N . SER A 1 87 ? -3.166 -5.156 -0.318 1.00 92.50 87 SER A N 1
ATOM 712 C CA . SER A 1 87 ? -2.268 -5.386 0.822 1.00 92.50 87 SER A CA 1
ATOM 713 C C . SER A 1 87 ? -1.515 -4.120 1.238 1.00 92.50 87 SER A C 1
ATOM 715 O O . SER A 1 87 ? -1.423 -3.817 2.429 1.00 92.50 87 SER A O 1
ATOM 717 N N . ASN A 1 88 ? -0.981 -3.379 0.266 1.00 92.50 88 ASN A N 1
ATOM 718 C CA . ASN A 1 88 ? -0.158 -2.198 0.529 1.00 92.50 88 ASN A CA 1
ATOM 719 C C . ASN A 1 88 ? -1.011 -0.973 0.870 1.00 92.50 88 ASN A C 1
ATOM 721 O O . ASN A 1 88 ? -0.710 -0.264 1.825 1.00 92.50 88 ASN A O 1
ATOM 725 N N . GLU A 1 89 ? -2.134 -0.796 0.180 1.00 94.06 89 GLU A N 1
ATOM 726 C CA . GLU A 1 89 ? -3.102 0.269 0.445 1.00 94.06 89 GLU A CA 1
ATOM 727 C C . GLU A 1 89 ? -3.755 0.117 1.830 1.00 94.06 89 GLU A C 1
ATOM 729 O O . GLU A 1 89 ? -3.945 1.094 2.550 1.00 94.06 89 GLU A O 1
ATOM 734 N N . HIS A 1 90 ? -4.038 -1.121 2.253 1.00 92.56 90 HIS A N 1
ATOM 735 C CA . HIS A 1 90 ? -4.523 -1.410 3.607 1.00 92.56 90 HIS A CA 1
ATOM 736 C C . HIS A 1 90 ? -3.492 -1.070 4.687 1.00 92.56 90 HIS A C 1
ATOM 738 O O . HIS A 1 90 ? -3.857 -0.608 5.765 1.00 92.56 90 HIS A O 1
ATOM 744 N N . GLU A 1 91 ? -2.204 -1.279 4.412 1.00 91.12 91 GLU A N 1
ATOM 745 C CA . GLU A 1 91 ? -1.137 -0.896 5.343 1.00 91.12 91 GLU A CA 1
ATOM 746 C C . GLU A 1 91 ? -1.004 0.619 5.461 1.00 91.12 91 GLU A C 1
ATOM 748 O O . GLU A 1 91 ? -0.905 1.145 6.567 1.00 91.12 91 GLU A O 1
ATOM 753 N N . LEU A 1 92 ? -1.063 1.322 4.328 1.00 91.69 92 LEU A N 1
ATOM 754 C CA . LEU A 1 92 ? -1.045 2.779 4.300 1.00 91.69 92 LEU A CA 1
ATOM 755 C C . LEU A 1 92 ? -2.235 3.358 5.076 1.00 91.69 92 LEU A C 1
ATOM 757 O O . LEU A 1 92 ? -2.071 4.282 5.870 1.00 91.69 92 LEU A O 1
ATOM 761 N N . PHE A 1 93 ? -3.425 2.775 4.903 1.00 91.62 93 PHE A N 1
ATOM 762 C CA . PHE A 1 93 ? -4.605 3.160 5.672 1.00 91.62 93 PHE A CA 1
ATOM 763 C C . PHE A 1 93 ? -4.391 2.974 7.178 1.00 91.62 93 PHE A C 1
ATOM 765 O O . PHE A 1 93 ? -4.682 3.881 7.956 1.00 91.62 93 PHE A O 1
ATOM 772 N N . LYS A 1 94 ? -3.850 1.823 7.596 1.00 88.94 94 LYS A N 1
ATOM 773 C CA . LYS A 1 94 ? -3.539 1.569 9.007 1.00 88.94 94 LYS A CA 1
ATOM 774 C C . LYS A 1 94 ? -2.574 2.606 9.574 1.00 88.94 94 LYS A C 1
ATOM 776 O O . LYS A 1 94 ? -2.834 3.141 10.647 1.00 88.94 94 LYS A O 1
ATOM 781 N N . PHE A 1 95 ? -1.500 2.909 8.847 1.00 88.50 95 PHE A N 1
ATOM 782 C CA . PHE A 1 95 ? -0.545 3.940 9.241 1.00 88.50 95 PHE A CA 1
ATOM 783 C C . PHE A 1 95 ? -1.249 5.287 9.468 1.00 88.50 95 PHE A C 1
ATOM 785 O O . PHE A 1 95 ? -1.193 5.833 10.572 1.00 88.50 95 PHE A O 1
ATOM 792 N N . ARG A 1 96 ? -2.005 5.770 8.474 1.00 86.94 96 ARG A N 1
ATOM 793 C CA . ARG A 1 96 ? -2.719 7.055 8.553 1.00 86.94 96 ARG A CA 1
ATOM 794 C C . ARG A 1 96 ? -3.723 7.101 9.700 1.00 86.94 96 ARG A C 1
ATOM 796 O O . ARG A 1 96 ? -3.784 8.097 10.411 1.00 86.94 96 ARG A O 1
ATOM 803 N N . PHE A 1 97 ? -4.469 6.016 9.905 1.00 86.06 97 PHE A N 1
ATOM 804 C CA . PHE A 1 97 ? -5.436 5.921 10.994 1.00 86.06 97 PHE A CA 1
ATOM 805 C C . PHE A 1 97 ? -4.749 5.926 12.367 1.00 86.06 97 PHE A C 1
ATOM 807 O O . PHE A 1 97 ? -5.231 6.575 13.287 1.00 86.06 97 PHE A O 1
ATOM 814 N N . SER A 1 98 ? -3.599 5.254 12.503 1.00 82.25 98 SER A N 1
ATOM 815 C CA . SER A 1 98 ? -2.833 5.234 13.758 1.00 82.25 98 SER A CA 1
ATOM 816 C C . SER A 1 98 ? -2.206 6.587 14.116 1.00 82.25 98 SER A C 1
ATOM 818 O O . SER A 1 98 ? -2.083 6.905 15.294 1.00 82.25 98 SER A O 1
ATOM 820 N N . GLY A 1 99 ? -1.842 7.396 13.115 1.00 75.69 99 GLY A N 1
ATOM 821 C CA . GLY A 1 99 ? -1.296 8.743 13.309 1.00 75.69 99 GLY A CA 1
ATOM 822 C C . GLY A 1 99 ? -2.355 9.836 13.491 1.00 75.69 99 GLY A C 1
ATOM 823 O O . GLY A 1 99 ? -2.005 10.994 13.722 1.00 75.69 99 GLY A O 1
ATOM 824 N N . GLN A 1 100 ? -3.645 9.510 13.366 1.00 71.56 100 GLN A N 1
ATOM 825 C CA . GLN A 1 100 ? -4.721 10.491 13.448 1.00 71.56 100 GLN A CA 1
ATOM 826 C C . GLN A 1 100 ? -5.075 10.799 14.910 1.00 71.56 100 GLN A C 1
ATOM 828 O O . GLN A 1 100 ? -5.585 9.954 15.637 1.00 71.56 100 GLN A O 1
ATOM 833 N N . VAL A 1 101 ? -4.8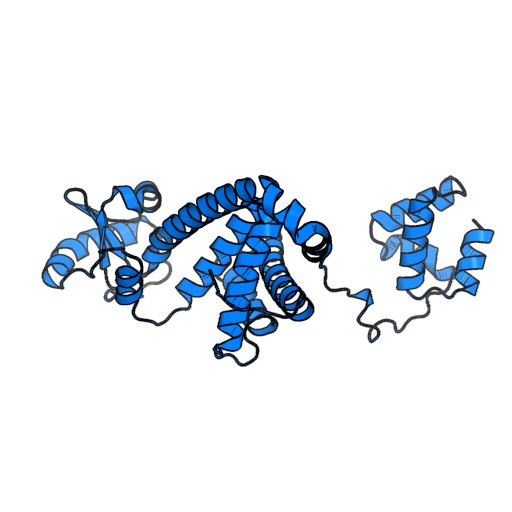68 12.053 15.321 1.00 60.06 101 VAL A N 1
ATOM 834 C CA . VAL A 1 101 ? -5.185 12.575 16.673 1.00 60.06 101 VAL A CA 1
ATOM 835 C C . VAL A 1 101 ? -6.607 13.180 16.728 1.00 60.06 101 VAL A C 1
ATOM 837 O O . VAL A 1 101 ? -6.927 14.008 17.573 1.00 60.06 101 VAL A O 1
ATOM 840 N N . GLY A 1 102 ? -7.463 12.823 15.766 1.00 65.56 102 GLY A N 1
ATOM 841 C CA .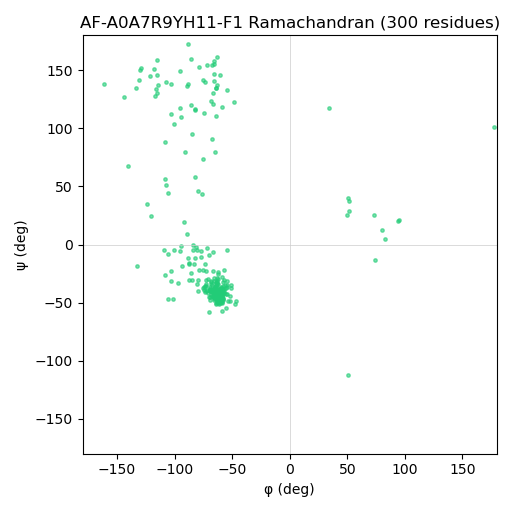 GLY A 1 102 ? -8.811 13.378 15.611 1.00 65.56 102 GLY A CA 1
ATOM 842 C C . GLY A 1 102 ? -9.888 12.633 16.404 1.00 65.56 102 GLY A C 1
ATOM 843 O O . GLY A 1 102 ? -9.651 11.560 16.953 1.00 65.56 102 GLY A O 1
ATOM 844 N N . ASP A 1 103 ? -11.099 13.194 16.407 1.00 71.56 103 ASP A N 1
ATOM 845 C CA . ASP A 1 103 ? -12.294 12.583 17.000 1.00 71.56 103 ASP A CA 1
ATOM 846 C C . ASP A 1 103 ? -12.706 11.330 16.200 1.00 71.56 103 ASP A C 1
ATOM 848 O O . ASP A 1 103 ? -13.439 11.398 15.208 1.00 71.56 103 ASP A O 1
ATOM 852 N N . VAL A 1 104 ? -12.176 10.174 16.612 1.00 78.00 104 VAL A N 1
ATOM 853 C CA . VAL A 1 104 ? -12.463 8.867 16.002 1.00 78.00 104 VAL A CA 1
ATOM 854 C C . VAL A 1 104 ? -13.963 8.567 16.043 1.00 78.00 104 VAL A C 1
ATOM 856 O O . VAL A 1 104 ? -14.480 7.962 15.106 1.00 78.00 104 VAL A O 1
ATOM 859 N N . ALA A 1 105 ? -14.688 9.035 17.063 1.00 75.19 105 ALA A N 1
ATOM 860 C CA . ALA A 1 105 ? -16.121 8.796 17.184 1.00 75.19 105 ALA A CA 1
ATOM 861 C C . ALA A 1 105 ? -16.918 9.495 16.071 1.00 75.19 105 ALA A C 1
ATOM 863 O O . ALA A 1 105 ? -17.808 8.877 15.485 1.00 75.19 105 ALA A O 1
ATOM 864 N N . ARG A 1 106 ? -16.557 10.734 15.699 1.00 80.06 106 ARG A N 1
ATOM 865 C CA . ARG A 1 106 ? -17.154 11.412 14.527 1.00 80.06 106 ARG A CA 1
ATOM 866 C C . ARG A 1 106 ? -16.885 10.657 13.236 1.00 80.06 106 ARG A C 1
ATOM 868 O O . ARG A 1 106 ? -17.810 10.407 12.473 1.00 80.06 106 ARG A O 1
ATOM 875 N N . PHE A 1 107 ? -15.640 10.229 13.025 1.00 82.56 107 PHE A N 1
ATOM 876 C CA . PHE A 1 107 ? -15.282 9.450 11.840 1.00 82.56 107 PHE A CA 1
ATOM 877 C C . PHE A 1 107 ? -16.103 8.157 11.736 1.00 82.56 107 PHE A C 1
ATOM 879 O O . PHE A 1 107 ? -16.542 7.789 10.645 1.00 82.56 107 PHE A O 1
ATOM 886 N N . LEU A 1 108 ? -16.324 7.461 12.855 1.00 81.81 108 LEU A N 1
ATOM 887 C CA . LEU A 1 108 ? -17.156 6.260 12.878 1.00 81.81 108 LEU A CA 1
ATOM 888 C C . LEU A 1 108 ? -18.608 6.585 12.498 1.00 81.81 108 LEU A C 1
ATOM 890 O O . LEU A 1 108 ? -19.163 5.926 11.613 1.00 81.81 108 LEU A O 1
ATOM 894 N N . LEU A 1 109 ? -19.180 7.639 13.088 1.00 82.06 109 LEU A N 1
ATOM 895 C CA . LEU A 1 109 ? -20.547 8.083 12.816 1.00 82.06 109 LEU A CA 1
ATOM 896 C C . LEU A 1 109 ? -20.756 8.424 11.331 1.00 82.06 109 LEU A C 1
ATOM 898 O O . LEU A 1 109 ? -21.677 7.901 10.702 1.00 82.06 109 LEU A O 1
ATOM 902 N N . ASP A 1 110 ? -19.860 9.229 10.756 1.00 82.50 110 ASP A N 1
ATOM 903 C CA . ASP A 1 110 ? -19.934 9.686 9.362 1.00 82.50 110 ASP A CA 1
ATOM 904 C C . ASP A 1 110 ? -19.848 8.523 8.363 1.00 82.50 110 ASP A C 1
ATOM 906 O O . ASP A 1 110 ? -20.427 8.562 7.277 1.00 82.50 110 ASP A O 1
ATOM 910 N N . ASN A 1 111 ? -19.150 7.447 8.735 1.00 80.19 111 ASN A N 1
ATOM 911 C CA . ASN A 1 111 ? -18.988 6.257 7.900 1.00 80.19 111 ASN A CA 1
ATOM 912 C C . ASN A 1 111 ? -20.087 5.199 8.104 1.00 80.19 111 ASN A C 1
ATOM 914 O O . ASN A 1 111 ? -19.977 4.088 7.559 1.00 80.19 111 ASN A O 1
ATOM 918 N N . GLY A 1 112 ? -21.142 5.539 8.855 1.00 77.38 112 GLY A N 1
ATOM 919 C CA . GLY A 1 112 ? -22.282 4.666 9.128 1.00 77.38 112 GLY A CA 1
ATOM 920 C C . GLY A 1 112 ? -21.965 3.540 10.112 1.00 77.38 112 GLY A C 1
ATOM 921 O O . GLY A 1 112 ? -22.597 2.488 10.051 1.00 77.38 112 GLY A O 1
ATOM 922 N N . MET A 1 113 ? -20.970 3.730 10.982 1.00 79.56 113 MET A N 1
ATOM 923 C CA . MET A 1 113 ? -20.635 2.809 12.066 1.00 79.56 113 MET A CA 1
ATOM 924 C C . MET A 1 113 ? -21.212 3.360 13.381 1.00 79.56 113 MET A C 1
ATOM 926 O O . MET A 1 113 ? -20.652 4.305 13.936 1.00 79.56 113 MET A O 1
ATOM 930 N N . PRO A 1 114 ? -22.325 2.807 13.903 1.00 76.00 114 PRO A N 1
ATOM 931 C CA . PRO A 1 114 ? -23.008 3.323 15.090 1.00 76.00 114 PRO A CA 1
ATOM 932 C C . PRO A 1 114 ? -22.304 2.892 16.391 1.00 76.00 114 PRO A C 1
ATOM 934 O O . PRO A 1 114 ? -22.945 2.410 17.325 1.00 76.00 114 PRO A O 1
ATOM 937 N N . TYR A 1 115 ? -20.978 3.017 16.458 1.00 80.88 115 TYR A N 1
ATOM 938 C CA . TYR A 1 115 ? -20.211 2.690 17.658 1.00 80.88 115 TYR A CA 1
ATOM 939 C C . TYR A 1 115 ? -20.002 3.957 18.481 1.00 80.88 115 TYR A C 1
ATOM 941 O O . TYR A 1 115 ? -19.241 4.844 18.098 1.00 80.88 115 TYR A O 1
ATOM 949 N N . ALA A 1 116 ? -20.675 4.026 19.624 1.00 75.38 116 ALA A N 1
ATOM 950 C CA . ALA A 1 116 ? -20.458 5.073 20.610 1.00 75.38 116 ALA A CA 1
ATOM 951 C C . ALA A 1 116 ? -19.463 4.602 21.688 1.00 75.38 116 ALA A C 1
ATOM 953 O O . ALA A 1 116 ? -19.420 3.399 21.994 1.00 75.38 116 ALA A O 1
ATOM 954 N N . PRO A 1 117 ? -18.683 5.525 22.280 1.00 81.56 117 PRO A N 1
ATOM 955 C CA . PRO A 1 117 ? -17.915 5.220 23.477 1.00 81.56 117 PRO A CA 1
ATOM 956 C C . PRO A 1 117 ? -18.860 4.820 24.616 1.00 81.56 117 PRO A C 1
ATOM 958 O O . PRO A 1 117 ? -19.989 5.306 24.726 1.00 81.56 117 PRO A O 1
ATOM 961 N N . ILE A 1 118 ? -18.403 3.895 25.451 1.00 83.56 118 ILE A N 1
ATOM 962 C CA . ILE A 1 118 ? -19.168 3.385 26.590 1.00 83.56 118 ILE A CA 1
ATOM 963 C C . ILE A 1 118 ? -19.172 4.431 27.713 1.00 83.56 118 ILE A C 1
ATOM 965 O O . ILE A 1 118 ? -18.161 5.083 27.961 1.00 83.56 118 ILE A O 1
ATOM 969 N N . GLY A 1 119 ? -20.303 4.584 28.408 1.00 81.81 119 GLY A N 1
ATOM 970 C CA . GLY A 1 119 ? -20.401 5.474 29.567 1.00 81.81 119 GLY A CA 1
ATOM 971 C C . GLY A 1 119 ? -19.581 4.984 30.767 1.00 81.81 119 GLY A C 1
ATOM 972 O O . GLY A 1 119 ? -19.370 3.783 30.934 1.00 81.81 119 GLY A O 1
ATOM 973 N N . GLU A 1 120 ? -19.170 5.904 31.643 1.00 78.88 120 GLU A N 1
ATOM 974 C CA . GLU A 1 120 ? -18.291 5.612 32.792 1.00 78.88 120 GLU A CA 1
ATOM 975 C C . GLU A 1 120 ? -18.839 4.503 33.712 1.00 78.88 120 GLU A C 1
ATOM 977 O O . GLU A 1 120 ? -18.091 3.629 34.137 1.00 78.88 120 GLU A O 1
ATOM 982 N N . ALA A 1 121 ? -20.158 4.455 33.930 1.00 81.56 121 ALA A N 1
ATOM 983 C CA . ALA A 1 121 ? -20.791 3.430 34.764 1.00 81.56 121 ALA A CA 1
ATOM 984 C C . ALA A 1 121 ? -20.663 2.004 34.189 1.00 81.56 121 ALA A C 1
ATOM 986 O O . ALA A 1 121 ? -20.378 1.061 34.921 1.00 81.56 121 ALA A O 1
ATOM 987 N N . GLU A 1 122 ? -20.846 1.833 32.873 1.00 81.56 122 GLU A N 1
ATOM 988 C CA . GLU A 1 122 ? -20.646 0.531 32.219 1.00 81.56 122 GLU A CA 1
ATOM 989 C C . GLU A 1 122 ? -19.156 0.174 32.126 1.00 81.56 122 GLU A C 1
ATOM 991 O O . GLU A 1 122 ? -18.798 -1.007 32.145 1.00 81.56 122 GLU A O 1
ATOM 996 N N . LEU A 1 123 ? -18.287 1.183 32.015 1.00 81.12 123 LEU A N 1
ATOM 997 C CA . LEU A 1 123 ? -16.845 0.991 31.978 1.00 81.12 123 LEU A CA 1
ATOM 998 C C . LEU A 1 123 ? -16.337 0.436 33.310 1.00 81.12 123 LEU A C 1
ATOM 1000 O O . LEU A 1 123 ? -15.626 -0.566 33.289 1.00 81.12 123 LEU A O 1
ATOM 1004 N N . ASP A 1 124 ? -16.740 1.018 34.442 1.00 81.56 124 ASP A N 1
ATOM 1005 C CA . ASP A 1 124 ? -16.310 0.599 35.782 1.00 81.56 124 ASP A CA 1
ATOM 1006 C C . ASP A 1 124 ? -16.667 -0.865 36.087 1.00 81.56 124 ASP A C 1
ATOM 1008 O O . ASP A 1 124 ? -15.859 -1.602 36.659 1.00 81.56 124 ASP A O 1
ATOM 1012 N N . GLU A 1 125 ? -17.835 -1.333 35.635 1.00 84.31 125 GLU A N 1
ATOM 1013 C CA . GLU A 1 125 ? -18.235 -2.740 35.763 1.00 84.31 125 GLU A CA 1
ATOM 1014 C C . GLU A 1 125 ? -17.340 -3.696 34.962 1.00 84.31 125 GLU A C 1
ATOM 1016 O O . GLU A 1 125 ? -17.070 -4.826 35.376 1.00 84.31 125 GLU A O 1
ATOM 1021 N N . VAL A 1 126 ? -16.916 -3.273 33.771 1.00 82.81 126 VAL A N 1
ATOM 1022 C CA . VAL A 1 126 ? -16.231 -4.127 32.790 1.00 82.81 126 VAL A CA 1
ATOM 1023 C C . VAL A 1 126 ? -14.705 -4.032 32.917 1.00 82.81 126 VAL A C 1
ATOM 1025 O O . VAL A 1 126 ? -13.979 -4.947 32.516 1.00 82.81 126 VAL A O 1
ATOM 1028 N N . LEU A 1 127 ? -14.211 -2.980 33.567 1.00 81.50 127 LEU A N 1
ATOM 1029 C CA . LEU A 1 127 ? -12.808 -2.704 33.860 1.00 81.50 127 LEU A CA 1
ATOM 1030 C C . LEU A 1 127 ? -12.025 -3.903 34.435 1.00 81.50 127 LEU A C 1
ATOM 1032 O O . LEU A 1 127 ? -10.961 -4.214 33.884 1.00 81.50 127 LEU A O 1
ATOM 1036 N N . PRO A 1 128 ? -12.500 -4.644 35.463 1.00 82.69 128 PRO A N 1
ATOM 1037 C CA . PRO A 1 128 ? -11.764 -5.801 35.981 1.00 82.69 128 PRO A CA 1
ATOM 1038 C C . PRO A 1 128 ? -11.600 -6.910 34.932 1.00 82.69 128 PRO A C 1
ATOM 1040 O O . PRO A 1 128 ? -10.565 -7.580 34.871 1.00 82.69 128 PRO A O 1
ATOM 1043 N N . HIS A 1 129 ? -12.590 -7.093 34.058 1.00 83.56 129 HIS A N 1
ATOM 1044 C CA . HIS A 1 129 ? -12.528 -8.086 32.992 1.00 83.56 129 HIS A CA 1
ATOM 1045 C C . HIS A 1 129 ? -11.590 -7.655 31.859 1.00 83.56 129 HIS A C 1
ATOM 1047 O O . HIS A 1 129 ? -10.813 -8.475 31.364 1.00 83.56 129 HIS A O 1
ATOM 1053 N N . LEU A 1 130 ? -11.585 -6.370 31.502 1.00 81.50 130 LEU A N 1
ATOM 1054 C CA . LEU A 1 130 ? -10.652 -5.800 30.523 1.00 81.50 130 LEU A CA 1
ATOM 1055 C C . LEU A 1 130 ? -9.197 -5.909 30.992 1.00 81.50 130 LEU A C 1
ATOM 1057 O O . LEU A 1 130 ? -8.312 -6.270 30.212 1.00 81.50 130 LEU A O 1
ATOM 1061 N N . GLN A 1 131 ? -8.942 -5.684 32.284 1.00 78.12 131 GLN A N 1
ATOM 1062 C CA . GLN A 1 131 ? -7.618 -5.880 32.879 1.00 78.12 131 GLN A CA 1
ATOM 1063 C C . GLN A 1 131 ? -7.148 -7.338 32.782 1.00 78.12 131 GLN A C 1
ATOM 1065 O O . GLN A 1 131 ? -5.978 -7.590 32.485 1.00 78.12 131 GLN A O 1
ATOM 1070 N N . ASN A 1 132 ? -8.048 -8.305 32.979 1.00 78.81 132 ASN A N 1
ATOM 1071 C CA . ASN A 1 132 ? -7.726 -9.726 32.830 1.00 78.81 132 ASN A CA 1
ATOM 1072 C C . ASN A 1 132 ? -7.362 -10.085 31.382 1.00 78.81 132 ASN A C 1
ATOM 1074 O O . ASN A 1 132 ? -6.389 -10.808 31.154 1.00 78.81 132 ASN A O 1
ATOM 1078 N N . VAL A 1 133 ? -8.078 -9.525 30.403 1.00 78.44 133 VAL A N 1
ATOM 1079 C CA . VAL A 1 133 ? -7.742 -9.681 28.980 1.00 78.44 133 VAL A CA 1
ATOM 1080 C C . VAL A 1 133 ? -6.363 -9.079 28.687 1.00 78.44 133 VAL A C 1
ATOM 1082 O O . VAL A 1 133 ? -5.503 -9.788 28.163 1.00 78.44 133 VAL A O 1
ATOM 1085 N N . ARG A 1 134 ? -6.075 -7.844 29.128 1.00 72.75 134 ARG A N 1
ATOM 1086 C CA . ARG A 1 134 ? -4.749 -7.206 28.966 1.00 72.75 134 ARG A CA 1
ATOM 1087 C C . ARG A 1 134 ? -3.603 -8.056 29.536 1.00 72.75 134 ARG A C 1
ATOM 1089 O O . ARG A 1 134 ? -2.571 -8.213 28.881 1.00 72.75 134 ARG A O 1
ATOM 1096 N N . ARG A 1 135 ? -3.791 -8.656 30.719 1.00 70.19 135 ARG A N 1
ATOM 1097 C CA . ARG A 1 135 ? -2.802 -9.554 31.352 1.00 70.19 135 ARG A CA 1
ATOM 1098 C C . ARG A 1 135 ? -2.553 -10.823 30.533 1.00 70.19 135 ARG A C 1
ATOM 1100 O O . ARG A 1 135 ? -1.414 -11.273 30.440 1.00 70.19 135 ARG A O 1
ATOM 1107 N N . SER A 1 136 ? -3.595 -11.383 29.920 1.00 68.44 136 SER A N 1
ATOM 1108 C CA . SER A 1 136 ? -3.499 -12.630 29.150 1.00 68.44 136 SER A CA 1
ATOM 1109 C C . SER A 1 136 ? -2.743 -12.487 27.822 1.00 68.44 136 SER A C 1
ATOM 1111 O O . SER A 1 136 ? -2.075 -13.426 27.392 1.00 68.44 136 SER A O 1
ATOM 1113 N N . VAL A 1 137 ? -2.785 -11.308 27.191 1.00 63.81 137 VAL A N 1
ATOM 1114 C CA . VAL A 1 137 ? -2.235 -11.093 25.839 1.00 63.81 137 VAL A CA 1
ATOM 1115 C C . VAL A 1 137 ? -0.722 -10.795 25.851 1.00 63.81 137 VAL A C 1
ATOM 1117 O O . VAL A 1 137 ? -0.116 -10.642 24.797 1.00 63.81 137 VAL A O 1
ATOM 1120 N N . LYS A 1 138 ? -0.049 -10.744 27.013 1.00 57.94 138 LYS A N 1
ATOM 1121 C CA . LYS A 1 138 ? 1.338 -10.228 27.122 1.00 57.94 138 LYS A CA 1
ATOM 1122 C C . LYS A 1 138 ? 1.507 -8.835 26.473 1.00 57.94 138 LYS A C 1
ATOM 1124 O O . LYS A 1 138 ? 2.610 -8.481 26.070 1.00 57.94 138 LYS A O 1
ATOM 1129 N N . LEU A 1 139 ? 0.447 -8.015 26.437 1.00 53.94 139 LEU A N 1
ATOM 1130 C CA . LEU A 1 139 ? 0.550 -6.576 26.126 1.00 53.94 139 LEU A CA 1
ATOM 1131 C C . LEU A 1 139 ? 1.308 -5.802 27.227 1.00 53.94 139 LEU A C 1
ATOM 1133 O O . LEU A 1 139 ? 1.614 -4.628 27.076 1.00 53.94 139 LEU A O 1
ATOM 1137 N N . ALA A 1 140 ? 1.638 -6.468 28.337 1.00 45.66 140 ALA A N 1
ATOM 1138 C CA . ALA A 1 14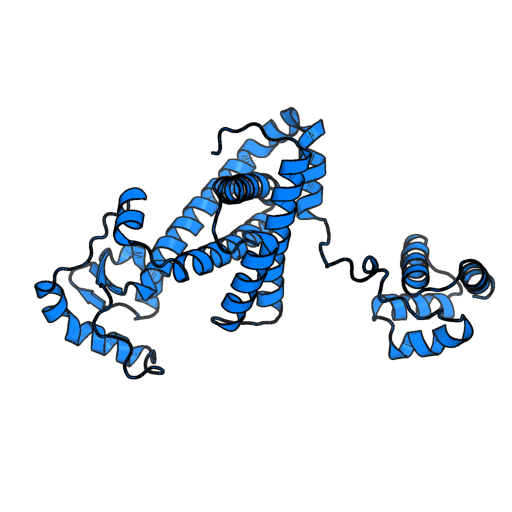0 ? 2.367 -5.940 29.484 1.00 45.66 140 ALA A CA 1
ATOM 1139 C C . ALA A 1 140 ? 3.885 -5.786 29.241 1.00 45.66 140 ALA A C 1
ATOM 1141 O O . ALA A 1 140 ? 4.678 -6.166 30.102 1.00 45.66 140 ALA A O 1
ATOM 1142 N N . LYS A 1 141 ? 4.309 -5.268 28.080 1.00 46.06 141 LYS A N 1
ATOM 1143 C CA . LYS A 1 141 ? 5.661 -4.690 27.968 1.00 46.06 141 LYS A CA 1
ATOM 1144 C C . LYS A 1 141 ? 5.701 -3.227 28.405 1.00 46.06 141 LYS A C 1
ATOM 1146 O O . LYS A 1 141 ? 6.721 -2.828 28.950 1.00 46.06 141 LYS A O 1
ATOM 1151 N N . ASP A 1 142 ? 4.576 -2.516 28.345 1.00 41.94 142 ASP A N 1
ATOM 1152 C CA . ASP A 1 142 ? 4.459 -1.169 28.902 1.00 41.94 142 ASP A CA 1
ATOM 1153 C C . ASP A 1 142 ? 3.594 -1.189 30.160 1.00 41.94 142 ASP A C 1
ATOM 1155 O O . ASP A 1 142 ? 2.370 -1.031 30.148 1.00 41.94 142 ASP A O 1
ATOM 1159 N N . GLY A 1 143 ? 4.253 -1.427 31.294 1.00 41.34 143 GLY A N 1
ATOM 1160 C CA . GLY A 1 143 ? 3.681 -1.074 32.582 1.00 41.34 143 GLY A CA 1
ATOM 1161 C C . GLY A 1 143 ? 3.398 0.429 32.593 1.00 41.34 143 GLY A C 1
ATOM 1162 O O . GLY A 1 143 ? 4.331 1.214 32.491 1.00 41.34 143 GLY A O 1
ATOM 1163 N N . ALA A 1 144 ? 2.124 0.801 32.743 1.00 40.34 144 ALA A N 1
ATOM 1164 C CA . ALA A 1 144 ? 1.619 2.170 32.932 1.00 40.34 144 ALA A CA 1
ATOM 1165 C C . ALA A 1 144 ? 1.127 2.976 31.704 1.00 40.34 144 ALA A C 1
ATOM 1167 O O . ALA A 1 144 ? 0.954 4.188 31.824 1.00 40.34 144 ALA A O 1
ATOM 1168 N N . ALA A 1 145 ? 0.755 2.350 30.581 1.00 42.53 145 ALA A N 1
ATOM 1169 C CA . ALA A 1 145 ? -0.044 3.036 29.551 1.00 42.53 145 ALA A CA 1
ATOM 1170 C C . ALA A 1 145 ? -1.563 2.965 29.856 1.00 42.53 145 ALA A C 1
ATOM 1172 O O . ALA A 1 145 ? -2.245 1.971 29.599 1.00 42.53 145 ALA A O 1
ATOM 1173 N N . SER A 1 146 ? -2.028 4.039 30.500 1.00 47.53 146 SER A N 1
ATOM 1174 C CA . SER A 1 146 ? -3.392 4.562 30.685 1.00 47.53 146 SER A CA 1
ATOM 1175 C C . SER A 1 146 ? -4.576 3.585 30.810 1.00 47.53 146 SER A C 1
ATOM 1177 O O . SER A 1 146 ? -4.990 2.896 29.884 1.00 47.53 146 SER A O 1
ATOM 1179 N N . VAL A 1 147 ? -5.218 3.648 31.977 1.00 49.75 147 VAL A N 1
ATOM 1180 C CA . VAL A 1 147 ? -6.582 3.159 32.252 1.00 49.75 147 VAL A CA 1
ATOM 1181 C C . VAL A 1 147 ? -7.650 4.055 31.578 1.00 49.75 147 VAL A C 1
ATOM 1183 O O . VAL A 1 147 ? -8.827 3.727 31.614 1.00 49.75 147 VAL A O 1
ATOM 1186 N N . LYS A 1 148 ? -7.253 5.156 30.916 1.00 60.91 148 LYS A N 1
ATOM 1187 C CA . LYS A 1 148 ? -8.133 6.121 30.230 1.00 60.91 148 LYS A CA 1
ATOM 1188 C C . LYS A 1 148 ? -8.087 6.000 28.699 1.00 60.91 148 LYS A C 1
ATOM 1190 O O . LYS A 1 148 ? -7.915 7.003 28.016 1.00 60.91 148 LYS A O 1
ATOM 1195 N N . GLU A 1 149 ? -8.132 4.791 28.155 1.00 71.75 149 GLU A N 1
ATOM 1196 C CA . GLU A 1 149 ? -8.489 4.640 26.737 1.00 71.75 149 GLU A CA 1
ATOM 1197 C C . GLU A 1 149 ? -10.005 4.489 26.641 1.00 71.75 149 GLU A C 1
ATOM 1199 O O . GLU A 1 149 ? -10.602 3.738 27.421 1.00 71.75 149 GLU A O 1
ATOM 1204 N N . ASP A 1 150 ? -10.620 5.176 25.681 1.00 79.94 150 ASP A N 1
ATOM 1205 C CA . ASP A 1 150 ? -12.040 5.004 25.405 1.00 79.94 150 ASP A CA 1
ATOM 1206 C C . ASP A 1 150 ? -12.291 3.577 24.912 1.00 79.94 150 ASP A C 1
ATOM 1208 O O . ASP A 1 150 ? -11.565 3.036 24.069 1.00 79.94 150 ASP A O 1
ATOM 1212 N N . HIS A 1 151 ? -13.329 2.954 25.463 1.00 85.81 151 HIS A N 1
ATOM 1213 C CA . HIS A 1 151 ? -13.766 1.626 25.059 1.00 85.81 151 HIS A CA 1
ATOM 1214 C C . HIS A 1 151 ? -15.062 1.733 24.268 1.00 85.81 151 HIS A C 1
ATOM 1216 O O . HIS A 1 151 ? -15.970 2.490 24.615 1.00 85.81 151 HIS A O 1
ATOM 1222 N N . TYR A 1 152 ? -15.149 0.923 23.222 1.00 87.25 152 TYR A N 1
ATOM 1223 C CA . TYR A 1 152 ? -16.263 0.890 22.291 1.00 87.25 152 TYR A CA 1
ATOM 1224 C C . TYR A 1 152 ? -16.975 -0.452 22.405 1.00 87.25 152 TYR A C 1
ATOM 1226 O O . TYR A 1 152 ? -16.344 -1.510 22.503 1.00 87.25 152 TYR A O 1
ATOM 1234 N N . LYS A 1 153 ? -18.307 -0.398 22.391 1.00 89.38 153 LYS A N 1
ATOM 1235 C CA . LYS A 1 153 ? -19.175 -1.574 22.408 1.00 89.38 153 LYS A CA 1
ATOM 1236 C C . LYS A 1 153 ? -19.561 -1.924 20.978 1.00 89.38 153 LYS A C 1
ATOM 1238 O O . LYS A 1 153 ? -20.222 -1.139 20.305 1.00 89.38 153 LYS A O 1
ATOM 1243 N N . VAL A 1 154 ? -19.160 -3.108 20.531 1.00 88.38 154 VAL A N 1
ATOM 1244 C CA . VAL A 1 154 ? -19.344 -3.568 19.147 1.00 88.38 154 VAL A CA 1
ATOM 1245 C C . VAL A 1 154 ? -19.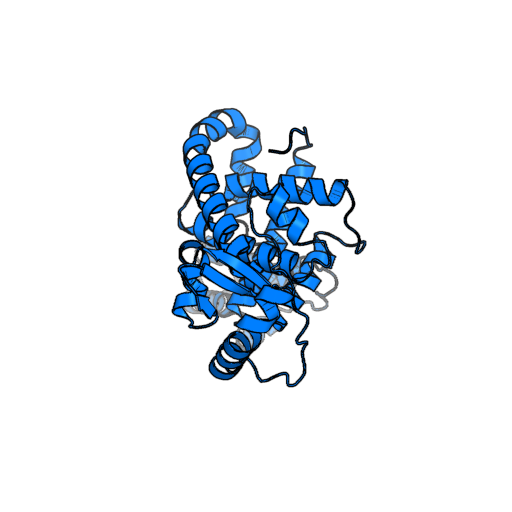953 -4.973 19.158 1.00 88.38 154 VAL A C 1
ATOM 1247 O O . VAL A 1 154 ? -19.589 -5.772 20.022 1.00 88.38 154 VAL A O 1
ATOM 1250 N N . PRO A 1 155 ? -20.877 -5.327 18.250 1.00 90.06 155 PRO A N 1
ATOM 1251 C CA . PRO A 1 155 ? -21.303 -6.715 18.074 1.00 90.06 155 PRO A CA 1
ATOM 1252 C C . PRO A 1 155 ? -20.104 -7.641 17.820 1.00 90.06 155 PRO A C 1
ATOM 1254 O O . PRO A 1 155 ? -19.239 -7.343 16.997 1.00 90.06 155 PRO A O 1
ATOM 1257 N N . PHE A 1 156 ? -20.027 -8.782 18.513 1.00 89.50 156 PHE A N 1
ATOM 1258 C CA . PHE A 1 156 ? -18.831 -9.640 18.433 1.00 89.50 156 PHE A CA 1
ATOM 1259 C C . PHE A 1 156 ? -18.561 -10.201 17.021 1.00 89.50 156 PHE A C 1
ATOM 1261 O O . PHE A 1 156 ? -17.418 -10.523 16.694 1.00 89.50 156 PHE A O 1
ATOM 1268 N N . GLU A 1 157 ? -19.601 -10.292 16.186 1.00 88.12 157 GLU A N 1
ATOM 1269 C CA . GLU A 1 157 ? -19.553 -10.760 14.795 1.00 88.12 157 GLU A CA 1
ATOM 1270 C C . GLU A 1 157 ? -18.686 -9.875 13.890 1.00 88.12 157 GLU A C 1
ATOM 1272 O O . GLU A 1 157 ? -18.135 -10.346 12.898 1.00 88.12 157 GLU A O 1
ATOM 1277 N N . GLU A 1 158 ? -18.512 -8.602 14.243 1.00 83.94 158 GLU A N 1
ATOM 1278 C CA . GLU A 1 158 ? -17.716 -7.654 13.457 1.00 83.94 158 GLU A CA 1
ATOM 1279 C C . GLU A 1 158 ? -16.233 -7.665 13.859 1.00 83.94 158 GLU A C 1
ATOM 1281 O O . GLU A 1 158 ? -15.383 -7.134 13.145 1.00 83.94 158 GLU A O 1
ATOM 1286 N N . VAL A 1 159 ? -15.902 -8.309 14.984 1.00 86.31 159 VAL A N 1
ATOM 1287 C CA . VAL A 1 159 ? -14.555 -8.360 15.578 1.00 86.31 159 VAL A CA 1
ATOM 1288 C C . VAL A 1 159 ? -14.049 -9.785 15.782 1.00 86.31 159 VAL A C 1
ATOM 1290 O O . VAL A 1 159 ? -13.306 -10.074 16.724 1.00 86.31 159 VAL A O 1
ATOM 1293 N N . LEU A 1 160 ? -14.399 -10.691 14.868 1.00 85.94 160 LEU A N 1
ATOM 1294 C CA . LEU A 1 160 ? -13.997 -12.100 14.938 1.00 85.94 160 LEU A CA 1
ATOM 1295 C C . LEU A 1 160 ? -12.475 -12.288 15.019 1.00 85.94 160 LEU A C 1
ATOM 1297 O O . LEU A 1 160 ? -12.010 -13.177 15.733 1.00 85.94 160 LEU A O 1
ATOM 1301 N N . ASP A 1 161 ? -11.693 -11.429 14.362 1.00 85.50 161 ASP A N 1
ATOM 1302 C CA . ASP A 1 161 ? -10.227 -11.477 14.406 1.00 85.50 161 ASP A CA 1
ATOM 1303 C C . ASP A 1 161 ? -9.682 -11.236 15.825 1.00 85.50 161 ASP A C 1
ATOM 1305 O O . ASP A 1 161 ? -8.779 -11.940 16.291 1.00 85.50 161 ASP A O 1
ATOM 1309 N N . LEU A 1 162 ? -10.273 -10.282 16.552 1.00 85.75 162 LEU A N 1
ATOM 1310 C CA . LEU A 1 162 ? -9.896 -9.965 17.931 1.00 85.75 162 LEU A CA 1
ATOM 1311 C C . LEU A 1 162 ? -10.395 -11.032 18.912 1.00 85.75 162 LEU A C 1
ATOM 1313 O O . LEU A 1 162 ? -9.684 -11.389 19.858 1.00 85.75 162 LEU A O 1
ATOM 1317 N N . VAL A 1 163 ? -11.586 -11.582 18.659 1.00 87.81 163 VAL A N 1
ATOM 1318 C CA . VAL A 1 163 ? -12.170 -12.679 19.443 1.00 87.81 163 VAL A CA 1
ATOM 1319 C C . VAL A 1 163 ? -11.331 -13.948 19.309 1.00 87.81 163 VAL A C 1
ATOM 1321 O O . VAL A 1 163 ? -10.981 -14.561 20.318 1.00 87.81 163 VAL A O 1
ATOM 1324 N N . ARG A 1 164 ? -10.914 -14.302 18.086 1.00 87.44 164 ARG A N 1
ATOM 1325 C CA . ARG A 1 164 ? -10.022 -15.440 17.815 1.00 87.44 164 ARG A CA 1
ATOM 1326 C C . ARG A 1 164 ? -8.705 -15.318 18.580 1.00 87.44 164 ARG A C 1
ATOM 1328 O O . ARG A 1 164 ? -8.190 -16.313 19.087 1.00 87.44 164 ARG A O 1
ATOM 1335 N N . GLY A 1 165 ? -8.175 -14.100 18.681 1.00 84.38 165 GLY A N 1
ATOM 1336 C CA . GLY A 1 165 ? -6.967 -13.796 19.445 1.00 84.38 165 GLY A CA 1
ATOM 1337 C C . GLY A 1 165 ? -7.162 -13.730 20.963 1.00 84.38 165 GLY A C 1
ATOM 1338 O O . GLY A 1 165 ? -6.171 -13.567 21.671 1.00 84.38 165 GLY A O 1
ATOM 1339 N N . ARG A 1 166 ? -8.401 -13.840 21.474 1.00 84.50 166 ARG A N 1
ATOM 1340 C CA . ARG A 1 166 ? -8.768 -13.580 22.882 1.00 84.50 166 ARG A CA 1
ATOM 1341 C C . ARG A 1 166 ? -8.274 -12.210 23.374 1.00 84.50 166 ARG A C 1
ATOM 1343 O O . ARG A 1 166 ? -7.833 -12.075 24.510 1.00 84.50 166 ARG A O 1
ATOM 1350 N N . ARG A 1 167 ? -8.326 -11.201 22.496 1.00 82.00 167 ARG A N 1
ATOM 1351 C CA . ARG A 1 167 ? -7.833 -9.834 22.754 1.00 82.00 167 ARG A CA 1
ATOM 1352 C C . ARG A 1 167 ? -8.916 -8.866 23.226 1.00 82.00 167 ARG A C 1
ATOM 1354 O O . ARG A 1 167 ? -8.597 -7.738 23.578 1.00 82.00 167 ARG A O 1
ATOM 1361 N N . VAL A 1 168 ? -10.175 -9.298 23.239 1.00 86.19 168 VAL A N 1
ATOM 1362 C CA . VAL A 1 168 ? -11.345 -8.490 23.615 1.00 86.19 168 VAL A CA 1
ATOM 1363 C C . VAL A 1 168 ? -12.184 -9.212 24.658 1.00 86.19 168 VAL A C 1
ATOM 1365 O O . VAL A 1 168 ? -12.200 -10.444 24.714 1.00 86.19 168 VAL A O 1
ATOM 1368 N N . PHE A 1 169 ? -12.886 -8.442 25.485 1.00 88.00 169 PHE A N 1
ATOM 1369 C CA . PHE A 1 169 ? -13.849 -8.982 26.439 1.00 88.00 169 PHE A CA 1
ATOM 1370 C C . PHE A 1 169 ? -15.230 -9.108 25.789 1.00 88.00 169 PHE A C 1
ATOM 1372 O O . PHE A 1 169 ? -15.653 -8.207 25.069 1.00 88.00 169 PHE A O 1
ATOM 1379 N N . LEU A 1 170 ? -15.929 -10.215 26.055 1.00 90.12 170 LEU A N 1
ATOM 1380 C CA . LEU A 1 170 ? -17.257 -10.507 25.517 1.00 90.12 170 LEU A CA 1
ATOM 1381 C C . LEU A 1 170 ? -18.296 -10.568 26.642 1.00 90.12 170 LEU A C 1
ATOM 1383 O O . LEU A 1 170 ? -18.108 -11.301 27.612 1.00 90.12 170 LEU A O 1
ATOM 1387 N N . ARG A 1 171 ? -19.419 -9.857 26.490 1.00 89.50 171 ARG A N 1
ATOM 1388 C CA . ARG A 1 171 ? -20.570 -9.907 27.409 1.00 89.50 171 ARG A CA 1
ATOM 1389 C C . ARG A 1 171 ? -21.872 -9.773 26.623 1.00 89.50 171 ARG A C 1
ATOM 1391 O O . ARG A 1 171 ? -22.033 -8.832 25.855 1.00 89.50 171 ARG A O 1
ATOM 1398 N N . ALA A 1 172 ? -22.795 -10.717 26.823 1.00 87.31 172 ALA A N 1
ATOM 1399 C CA . ALA A 1 172 ? -24.147 -10.700 26.247 1.00 87.31 172 ALA A CA 1
ATOM 1400 C C . ALA A 1 172 ? -24.209 -10.454 24.718 1.00 87.31 172 ALA A C 1
ATOM 1402 O O . ALA A 1 172 ? -25.063 -9.713 24.245 1.00 87.31 172 ALA A O 1
ATOM 1403 N N . GLY A 1 173 ? -23.292 -11.050 23.943 1.00 87.56 173 GLY A N 1
ATOM 1404 C CA . GLY A 1 173 ? -23.236 -10.873 22.480 1.00 87.56 173 GLY A CA 1
ATOM 1405 C C . GLY A 1 173 ? -22.509 -9.606 22.007 1.00 87.56 173 GLY A C 1
ATOM 1406 O O . GLY A 1 173 ? -22.443 -9.345 20.810 1.00 87.56 173 GLY A O 1
ATOM 1407 N N . PHE A 1 174 ? -21.911 -8.838 22.918 1.00 89.69 174 PHE A N 1
ATOM 1408 C CA . PHE A 1 174 ? -21.111 -7.661 22.586 1.00 89.69 174 PHE A CA 1
ATOM 1409 C C . PHE A 1 174 ? -19.651 -7.853 22.972 1.00 89.69 174 PHE A C 1
ATOM 1411 O O . PHE A 1 174 ? -19.336 -8.485 23.981 1.00 89.69 174 PHE A O 1
ATOM 1418 N N . ALA A 1 175 ? -18.772 -7.273 22.167 1.00 90.31 175 ALA A N 1
ATOM 1419 C CA . ALA A 1 175 ? -17.351 -7.152 22.397 1.00 90.31 175 ALA A CA 1
ATOM 1420 C C . ALA A 1 175 ? -16.993 -5.734 22.843 1.00 90.31 175 ALA A C 1
ATOM 1422 O O . ALA A 1 175 ? -17.488 -4.746 22.300 1.00 90.31 175 ALA A O 1
ATOM 1423 N N . TYR A 1 176 ? -16.104 -5.661 23.826 1.00 88.81 176 TYR A N 1
ATOM 1424 C CA . TYR A 1 176 ? -15.562 -4.426 24.371 1.00 88.81 176 TYR A CA 1
ATOM 1425 C C . TYR A 1 176 ? -14.157 -4.235 23.811 1.00 88.81 176 TYR A C 1
ATOM 1427 O O . TYR A 1 176 ? -13.253 -5.027 24.103 1.00 88.81 176 TYR A O 1
ATOM 1435 N N . VAL A 1 177 ? -14.002 -3.216 22.967 1.00 88.06 177 VAL A N 1
ATOM 1436 C CA . VAL A 1 177 ? -12.799 -2.983 22.162 1.00 88.06 177 VAL A CA 1
ATOM 1437 C C . VAL A 1 177 ? -12.164 -1.655 22.575 1.00 88.06 177 VAL A C 1
ATOM 1439 O O . VAL A 1 177 ? -12.867 -0.644 22.597 1.00 88.06 177 VAL A O 1
ATOM 1442 N N . PRO A 1 178 ? -10.864 -1.621 22.909 1.00 86.06 178 PRO A N 1
ATOM 1443 C CA . PRO A 1 178 ? -10.177 -0.365 23.186 1.00 86.06 178 PRO A CA 1
ATOM 1444 C C . PRO A 1 178 ? -9.966 0.433 21.893 1.00 86.06 178 PRO A C 1
ATOM 1446 O O . PRO A 1 178 ? -9.856 -0.145 20.807 1.00 86.06 178 PRO A O 1
ATOM 1449 N N . GLN A 1 179 ? -9.845 1.756 22.008 1.00 83.31 179 GLN A N 1
ATOM 1450 C CA . GLN A 1 179 ? -9.576 2.644 20.872 1.00 83.31 179 GLN A CA 1
ATOM 1451 C C . GLN A 1 179 ? -8.366 2.194 20.030 1.00 83.31 179 GLN A C 1
ATOM 1453 O O . GLN A 1 179 ? -8.412 2.254 18.802 1.00 83.31 179 GLN A O 1
ATOM 1458 N N . SER A 1 180 ? -7.321 1.670 20.675 1.00 82.12 180 SER A N 1
ATOM 1459 C CA . SER A 1 180 ? -6.117 1.130 20.028 1.00 82.12 180 SER A CA 1
ATOM 1460 C C . SER A 1 180 ? -6.388 -0.024 19.046 1.00 82.12 180 SER A C 1
ATOM 1462 O O . SER A 1 180 ? -5.661 -0.182 18.066 1.00 82.12 180 SER A O 1
ATOM 1464 N N . GLU A 1 181 ? -7.456 -0.803 19.243 1.00 83.81 181 GLU A N 1
ATOM 1465 C CA . GLU A 1 181 ? -7.823 -1.936 18.379 1.00 83.81 181 GLU A CA 1
ATOM 1466 C C . GLU A 1 181 ? -8.948 -1.609 17.382 1.00 83.81 181 GLU A C 1
ATOM 1468 O O . GLU A 1 181 ? -9.241 -2.428 16.505 1.00 83.81 181 GLU A O 1
ATOM 1473 N N . LEU A 1 182 ? -9.551 -0.411 17.439 1.00 85.25 182 LEU A N 1
ATOM 1474 C CA . LEU A 1 182 ? -10.562 0.023 16.459 1.00 85.25 182 LEU A CA 1
ATOM 1475 C C . LEU A 1 182 ? -10.035 -0.007 15.022 1.00 85.25 182 LEU A C 1
ATOM 1477 O O . LEU A 1 182 ? -10.783 -0.291 14.084 1.00 85.25 182 LEU A O 1
ATOM 1481 N N . ILE A 1 183 ? -8.730 0.214 14.852 1.00 86.50 183 ILE A N 1
ATOM 1482 C CA . ILE A 1 183 ? -8.032 0.104 13.570 1.00 86.50 183 ILE A CA 1
ATOM 1483 C C . ILE A 1 183 ? -8.248 -1.260 12.897 1.00 86.50 183 ILE A C 1
ATOM 1485 O O . ILE A 1 183 ? -8.296 -1.343 11.669 1.00 86.50 183 ILE A O 1
ATOM 1489 N N . SER A 1 184 ? -8.425 -2.334 13.676 1.00 85.75 184 SER A N 1
ATOM 1490 C CA . SER A 1 184 ? -8.711 -3.667 13.144 1.00 85.75 184 SER A CA 1
ATOM 1491 C C . SER A 1 184 ? -10.109 -3.745 12.529 1.00 85.75 184 SER A C 1
ATOM 1493 O O . SER A 1 184 ? -10.280 -4.379 11.489 1.00 85.75 184 SER A O 1
ATOM 1495 N N . ILE A 1 185 ? -11.091 -3.078 13.142 1.00 86.75 185 ILE A N 1
ATOM 1496 C CA . ILE A 1 185 ? -12.490 -3.043 12.689 1.00 86.75 185 ILE A CA 1
ATOM 1497 C C . ILE A 1 185 ? -12.593 -2.230 11.407 1.00 86.75 185 ILE A C 1
ATOM 1499 O O . ILE A 1 185 ? -13.002 -2.733 10.359 1.00 86.75 185 ILE A O 1
ATOM 1503 N N . VAL A 1 186 ? -12.154 -0.972 11.485 1.00 88.12 186 VAL A N 1
ATOM 1504 C CA . VAL A 1 186 ? -12.222 -0.033 10.366 1.00 88.12 186 VAL A CA 1
ATOM 1505 C C . VAL A 1 186 ? -11.374 -0.549 9.208 1.00 88.12 186 VAL A C 1
ATOM 1507 O O . VAL A 1 186 ? -11.833 -0.575 8.069 1.00 88.12 186 VAL A O 1
ATOM 1510 N N . GLY A 1 187 ? -10.170 -1.053 9.493 1.00 88.75 187 GLY A N 1
ATOM 1511 C CA . GLY A 1 187 ? -9.308 -1.661 8.487 1.00 88.75 187 GLY A CA 1
ATOM 1512 C C . GLY A 1 187 ? -9.961 -2.865 7.802 1.00 88.75 187 GLY A C 1
ATOM 1513 O O . GLY A 1 187 ? -9.875 -2.988 6.581 1.00 88.75 187 GLY A O 1
ATOM 1514 N N . GLY A 1 188 ? -10.634 -3.746 8.548 1.00 88.50 188 GLY A N 1
ATOM 1515 C CA . GLY A 1 188 ? -11.371 -4.877 7.975 1.00 88.50 188 GLY A CA 1
ATOM 1516 C C . GLY A 1 188 ? -12.470 -4.427 7.007 1.00 88.50 188 GLY A C 1
ATOM 1517 O O . GLY A 1 188 ? -12.552 -4.920 5.878 1.00 88.50 188 GLY A O 1
ATOM 1518 N N . GLN A 1 189 ? -13.257 -3.424 7.406 1.00 87.69 189 GLN A N 1
ATOM 1519 C CA . GLN A 1 189 ? -14.314 -2.843 6.574 1.00 87.69 189 GLN A CA 1
ATOM 1520 C C . GLN A 1 189 ? -13.759 -2.163 5.317 1.00 87.69 189 GLN A C 1
ATOM 1522 O O . GLN A 1 189 ? -14.251 -2.409 4.213 1.00 87.69 189 GLN A O 1
ATOM 1527 N N . VAL A 1 190 ? -12.706 -1.351 5.454 1.00 90.12 190 VAL A N 1
ATOM 1528 C CA . VAL A 1 190 ? -12.035 -0.684 4.326 1.00 90.12 190 VAL A CA 1
ATOM 1529 C C . VAL A 1 190 ? -11.485 -1.716 3.349 1.00 90.12 190 VAL A C 1
ATOM 1531 O O . VAL A 1 190 ? -11.749 -1.619 2.151 1.00 90.12 190 VAL A O 1
ATOM 1534 N N . ARG A 1 191 ? -10.811 -2.759 3.842 1.00 91.75 191 ARG A N 1
ATOM 1535 C CA . ARG A 1 191 ? -10.300 -3.857 3.014 1.00 91.75 191 ARG A CA 1
ATOM 1536 C C . ARG A 1 191 ? -11.424 -4.562 2.250 1.00 91.75 191 ARG A C 1
ATOM 1538 O O . ARG A 1 191 ? -11.288 -4.802 1.051 1.00 91.75 191 ARG A O 1
ATOM 1545 N N . ALA A 1 192 ? -12.545 -4.863 2.905 1.00 91.44 192 ALA A N 1
ATOM 1546 C CA . ALA A 1 192 ? -13.688 -5.525 2.274 1.00 91.44 192 ALA A CA 1
ATOM 1547 C C . ALA A 1 192 ? -14.398 -4.635 1.236 1.00 91.44 192 ALA A C 1
ATOM 1549 O O . ALA A 1 192 ? -14.811 -5.121 0.179 1.00 91.44 192 ALA A O 1
ATOM 1550 N N . ARG A 1 193 ? -14.548 -3.334 1.516 1.00 92.31 193 ARG A N 1
ATOM 1551 C CA . ARG A 1 193 ? -15.109 -2.352 0.572 1.00 92.31 193 ARG A CA 1
ATOM 1552 C C . ARG A 1 193 ? -14.183 -2.154 -0.631 1.00 92.31 193 ARG A C 1
ATOM 1554 O O . ARG A 1 193 ? -14.652 -2.184 -1.765 1.00 92.31 193 ARG A O 1
ATOM 1561 N N . LEU A 1 194 ? -12.875 -2.030 -0.400 1.00 94.19 194 LEU A N 1
ATOM 1562 C CA . LEU A 1 194 ? -11.875 -1.879 -1.458 1.00 94.19 194 LEU A CA 1
ATOM 1563 C C . LEU A 1 194 ? -11.812 -3.116 -2.359 1.00 94.19 194 LEU A C 1
ATOM 1565 O O . LEU A 1 194 ? -11.775 -2.983 -3.579 1.00 94.19 194 LEU A O 1
ATOM 1569 N N . SER A 1 195 ? -11.859 -4.318 -1.777 1.00 94.44 195 SER A N 1
ATOM 1570 C CA . SER A 1 195 ? -11.887 -5.568 -2.543 1.00 94.44 195 SER A CA 1
ATOM 1571 C C . SER A 1 195 ? -13.085 -5.628 -3.492 1.00 94.44 195 SER A C 1
ATOM 1573 O O . SER A 1 195 ? -12.902 -5.937 -4.668 1.00 94.44 195 SER A O 1
ATOM 1575 N N . ARG A 1 196 ? -14.285 -5.274 -3.008 1.00 94.31 196 ARG A N 1
ATOM 1576 C CA . ARG A 1 196 ? -15.496 -5.184 -3.840 1.00 94.31 196 ARG A CA 1
ATOM 1577 C C . ARG A 1 196 ? -15.331 -4.157 -4.959 1.00 94.31 196 ARG A C 1
ATOM 1579 O O . ARG A 1 196 ? -15.497 -4.504 -6.123 1.00 94.31 196 ARG A O 1
ATOM 1586 N N . ALA A 1 197 ? -14.873 -2.950 -4.627 1.00 93.31 197 ALA A N 1
ATOM 1587 C CA . ALA A 1 197 ? -14.663 -1.889 -5.609 1.00 93.31 197 ALA A CA 1
ATOM 1588 C C . ALA A 1 197 ? -13.661 -2.271 -6.716 1.00 93.31 197 ALA A C 1
ATOM 1590 O O . ALA A 1 197 ? -13.862 -1.902 -7.868 1.00 93.31 197 ALA A O 1
ATOM 1591 N N . LEU A 1 198 ? -12.602 -3.029 -6.403 1.00 93.06 198 LEU A N 1
ATOM 1592 C CA . LEU A 1 198 ? -11.649 -3.526 -7.406 1.00 93.06 198 LEU A CA 1
ATOM 1593 C C . LEU A 1 198 ? -12.270 -4.572 -8.342 1.00 93.06 198 LEU A C 1
ATOM 1595 O O . LEU A 1 198 ? -11.907 -4.640 -9.513 1.00 93.06 198 LEU A O 1
ATOM 1599 N N . VAL A 1 199 ? -13.189 -5.401 -7.842 1.00 92.88 199 VAL A N 1
ATOM 1600 C CA . VAL A 1 199 ? -13.924 -6.368 -8.671 1.00 92.88 199 VAL A CA 1
ATOM 1601 C C . VAL A 1 199 ? -14.886 -5.635 -9.599 1.00 92.88 199 VAL A C 1
ATOM 1603 O O . VAL A 1 199 ? -14.912 -5.924 -10.793 1.00 92.88 199 VAL A O 1
ATOM 1606 N N . ASP A 1 200 ? -15.618 -4.654 -9.086 1.00 92.12 200 ASP A N 1
ATOM 1607 C CA . ASP A 1 200 ? -16.539 -3.856 -9.895 1.00 92.12 200 ASP A CA 1
ATOM 1608 C C . ASP A 1 200 ? -15.781 -3.052 -10.962 1.00 92.12 200 ASP A C 1
ATOM 1610 O O . ASP A 1 200 ? -16.151 -3.085 -12.136 1.00 92.12 200 ASP A O 1
ATOM 1614 N N . ALA A 1 201 ? -14.642 -2.450 -10.600 1.00 90.31 201 ALA A N 1
ATOM 1615 C CA . ALA A 1 201 ? -13.742 -1.796 -11.549 1.00 90.31 201 ALA A CA 1
ATOM 1616 C C . ALA A 1 201 ? -13.230 -2.767 -12.626 1.00 90.31 201 ALA A C 1
ATOM 1618 O O . ALA A 1 201 ? -13.248 -2.428 -13.804 1.00 90.31 201 ALA A O 1
ATOM 1619 N N . SER A 1 202 ? -12.850 -3.999 -12.260 1.00 90.44 202 SER A N 1
ATOM 1620 C CA . SER A 1 202 ? -12.399 -5.003 -13.238 1.00 90.44 202 SER A CA 1
ATOM 1621 C C . SER A 1 202 ? -13.485 -5.404 -14.239 1.00 90.44 202 SER A C 1
ATOM 1623 O O . SER A 1 202 ? -13.176 -5.709 -15.387 1.00 90.44 202 SER A O 1
ATOM 1625 N N . ARG A 1 203 ? -14.757 -5.385 -13.819 1.00 90.62 203 ARG A N 1
ATOM 1626 C CA . ARG A 1 203 ? -15.904 -5.697 -14.683 1.00 90.62 203 ARG A CA 1
ATOM 1627 C C . ARG A 1 203 ? -16.209 -4.555 -15.645 1.00 90.62 203 ARG A C 1
ATOM 1629 O O . ARG A 1 203 ? -16.568 -4.815 -16.786 1.00 90.62 203 ARG A O 1
ATOM 1636 N N . ALA A 1 204 ? -16.059 -3.313 -15.188 1.00 88.50 204 ALA A N 1
ATOM 1637 C CA . ALA A 1 204 ? -16.262 -2.119 -16.005 1.00 88.50 204 ALA A CA 1
ATOM 1638 C C . ALA A 1 204 ? -15.067 -1.809 -16.928 1.00 88.50 204 ALA A C 1
ATOM 1640 O O . ALA A 1 204 ? -15.234 -1.133 -17.943 1.00 88.50 204 ALA A O 1
ATOM 1641 N N . TRP A 1 205 ? -13.874 -2.318 -16.599 1.00 86.50 205 TRP A N 1
ATOM 1642 C CA . TRP A 1 205 ? -12.624 -2.011 -17.294 1.00 86.50 205 TRP A CA 1
ATOM 1643 C C . TRP A 1 205 ? -12.664 -2.198 -18.822 1.00 86.50 205 TRP A C 1
ATOM 1645 O O . TRP A 1 205 ? -12.210 -1.284 -19.500 1.00 86.50 205 TRP A O 1
ATOM 1655 N N . PRO A 1 206 ? -13.225 -3.279 -19.406 1.00 86.50 206 PRO A N 1
ATOM 1656 C CA . PRO A 1 206 ? -13.227 -3.452 -20.863 1.00 86.50 206 PRO A CA 1
ATOM 1657 C C . PRO A 1 206 ? -13.925 -2.314 -21.621 1.00 86.50 206 PRO A C 1
ATOM 1659 O O . PRO A 1 206 ? -13.432 -1.874 -22.653 1.00 86.50 206 PRO A O 1
ATOM 1662 N N . SER A 1 207 ? -15.029 -1.789 -21.079 1.00 86.19 207 SER A N 1
ATOM 1663 C CA . SER A 1 207 ? -15.752 -0.661 -21.683 1.00 86.19 207 SER A CA 1
ATOM 1664 C C . SER A 1 207 ? -14.953 0.639 -21.602 1.00 86.19 207 SER A C 1
ATOM 1666 O O . SER A 1 207 ? -14.960 1.425 -22.545 1.00 86.19 207 SER A O 1
ATOM 1668 N N . VAL A 1 208 ? -14.246 0.858 -20.490 1.00 82.62 208 VAL A N 1
ATOM 1669 C CA . VAL A 1 208 ? -13.364 2.021 -20.319 1.00 82.62 208 VAL A CA 1
ATOM 1670 C C . VAL A 1 208 ? -12.142 1.903 -21.223 1.00 82.62 208 VAL A C 1
ATOM 1672 O O . VAL A 1 208 ? -11.722 2.887 -21.814 1.00 82.62 208 VAL A O 1
ATOM 1675 N N . GLN A 1 209 ? -11.588 0.700 -21.365 1.00 81.62 209 GLN A N 1
ATOM 1676 C CA . GLN A 1 209 ? -10.441 0.443 -22.222 1.00 81.62 209 GLN A CA 1
ATOM 1677 C C . GLN A 1 209 ? -10.755 0.732 -23.690 1.00 81.62 209 GLN A C 1
ATOM 1679 O O . GLN A 1 209 ? -9.893 1.256 -24.378 1.00 81.62 209 GLN A O 1
ATOM 1684 N N . GLU A 1 210 ? -11.964 0.424 -24.162 1.00 82.44 210 GLU A N 1
ATOM 1685 C CA . GLU A 1 210 ? -12.386 0.744 -25.529 1.00 82.44 210 GLU A CA 1
ATOM 1686 C C . GLU A 1 210 ? -12.599 2.252 -25.731 1.00 82.44 210 GLU A C 1
ATOM 1688 O O . GLU A 1 210 ? -12.160 2.805 -26.735 1.00 82.44 210 GLU A O 1
ATOM 1693 N N . ALA A 1 211 ? -13.214 2.934 -24.759 1.00 81.25 211 ALA A N 1
ATOM 1694 C CA . ALA A 1 211 ? -13.482 4.372 -24.838 1.00 81.25 211 ALA A CA 1
ATOM 1695 C C . ALA A 1 211 ? -12.224 5.245 -24.669 1.00 81.25 211 ALA A C 1
ATOM 1697 O O . ALA A 1 211 ? -12.121 6.310 -25.270 1.00 81.25 211 ALA A O 1
ATOM 1698 N N . GLU A 1 212 ? -11.270 4.801 -23.849 1.00 77.69 212 GLU A N 1
ATOM 1699 C CA . GLU A 1 212 ? -10.094 5.572 -23.422 1.00 77.69 212 GLU A CA 1
ATOM 1700 C C . GLU A 1 212 ? -8.767 4.901 -23.815 1.00 77.69 212 GLU A C 1
ATOM 1702 O O . GLU A 1 212 ? -7.724 5.135 -23.189 1.00 77.69 212 GLU A O 1
ATOM 1707 N N . ALA A 1 213 ? -8.801 4.062 -24.856 1.00 71.88 213 ALA A N 1
ATOM 1708 C CA . ALA A 1 213 ? -7.658 3.290 -25.344 1.00 71.88 213 ALA A CA 1
ATOM 1709 C C . ALA A 1 213 ? -6.427 4.174 -25.594 1.00 71.88 213 ALA A C 1
ATOM 1711 O O . ALA A 1 213 ? -5.335 3.874 -25.106 1.00 71.88 213 ALA A O 1
ATOM 1712 N N . ASP A 1 214 ? -6.637 5.290 -26.296 1.00 75.12 214 ASP A N 1
ATOM 1713 C CA . ASP A 1 214 ? -5.572 6.169 -26.786 1.00 75.12 214 ASP A CA 1
ATOM 1714 C C . ASP A 1 214 ? -4.908 6.997 -25.677 1.00 75.12 214 ASP A C 1
ATOM 1716 O O . ASP A 1 214 ? -3.771 7.439 -25.834 1.00 75.12 214 ASP A O 1
ATOM 1720 N N . ARG A 1 215 ? -5.601 7.212 -24.550 1.00 77.88 215 ARG A N 1
ATOM 1721 C CA . ARG A 1 215 ? -5.137 8.093 -23.465 1.00 77.88 215 ARG A CA 1
ATOM 1722 C C . ARG A 1 215 ? -4.633 7.328 -22.249 1.00 77.88 215 ARG A C 1
ATOM 1724 O O . ARG A 1 215 ? -3.571 7.645 -21.724 1.00 77.88 215 ARG A O 1
ATOM 1731 N N . LEU A 1 216 ? -5.386 6.329 -21.784 1.00 78.38 216 LEU A N 1
ATOM 1732 C CA . LEU A 1 216 ? -5.161 5.712 -20.472 1.00 78.38 216 LEU A CA 1
ATOM 1733 C C . LEU A 1 216 ? -4.579 4.297 -20.547 1.00 78.38 216 LEU A C 1
ATOM 1735 O O . LEU A 1 216 ? -3.910 3.875 -19.603 1.00 78.38 216 LEU A O 1
ATOM 1739 N N . SER A 1 217 ? -4.806 3.545 -21.632 1.00 76.81 217 SER A N 1
ATOM 1740 C CA . SER A 1 217 ? -4.452 2.116 -21.659 1.00 76.81 217 SER A CA 1
ATOM 1741 C C . SER A 1 217 ? -2.945 1.890 -21.531 1.00 76.81 217 SER A C 1
ATOM 1743 O O . SER A 1 217 ? -2.516 1.142 -20.647 1.00 76.81 217 SER A O 1
ATOM 1745 N N . ALA A 1 218 ? -2.149 2.580 -22.356 1.00 80.25 218 ALA A N 1
ATOM 1746 C CA . ALA A 1 218 ? -0.691 2.459 -22.357 1.00 80.25 218 ALA A CA 1
ATOM 1747 C C . ALA A 1 218 ? -0.081 2.891 -21.014 1.00 80.25 218 ALA A C 1
ATOM 1749 O O . ALA A 1 218 ? 0.759 2.185 -20.458 1.00 80.25 218 ALA A O 1
ATOM 1750 N N . PHE A 1 219 ? -0.557 4.006 -20.455 1.00 82.56 219 PHE A N 1
ATOM 1751 C CA . PHE A 1 219 ? -0.107 4.510 -19.160 1.00 82.56 219 PHE A CA 1
ATOM 1752 C C . PHE A 1 219 ? -0.403 3.522 -18.019 1.00 82.56 219 PHE A C 1
ATOM 1754 O O . PHE A 1 219 ? 0.495 3.152 -17.262 1.00 82.56 219 PHE A O 1
ATOM 1761 N N . LEU A 1 220 ? -1.642 3.031 -17.922 1.00 81.12 220 LEU A N 1
ATOM 1762 C CA . LEU A 1 220 ? -2.057 2.122 -16.849 1.00 81.12 220 LEU A CA 1
ATOM 1763 C C . LEU A 1 220 ? -1.396 0.740 -16.964 1.00 81.12 220 LEU A C 1
ATOM 1765 O O . LEU A 1 220 ? -1.114 0.107 -15.945 1.00 81.12 220 LEU A O 1
ATOM 1769 N N . GLU A 1 221 ? -1.113 0.273 -18.188 1.00 80.88 221 GLU A N 1
ATOM 1770 C CA . GLU A 1 221 ? -0.232 -0.880 -18.417 1.00 80.88 221 GLU A CA 1
ATOM 1771 C C . GLU A 1 221 ? 1.151 -0.626 -17.834 1.00 80.88 221 GLU A C 1
ATOM 1773 O O . GLU A 1 221 ? 1.624 -1.423 -17.015 1.00 80.88 221 GLU A O 1
ATOM 1778 N N . HIS A 1 222 ? 1.734 0.525 -18.157 1.00 82.12 222 HIS A N 1
ATOM 1779 C CA . HIS A 1 222 ? 3.052 0.900 -17.680 1.00 82.12 222 HIS A CA 1
ATOM 1780 C C . HIS A 1 222 ? 3.116 1.002 -16.149 1.00 82.12 222 HIS A C 1
ATOM 1782 O O . HIS A 1 222 ? 4.044 0.463 -15.554 1.00 82.12 222 HIS A O 1
ATOM 1788 N N . CYS A 1 223 ? 2.103 1.558 -15.472 1.00 78.50 223 CYS A N 1
ATOM 1789 C CA . CYS A 1 223 ? 2.061 1.620 -14.002 1.00 78.50 223 CYS A CA 1
ATOM 1790 C C . CYS A 1 223 ? 2.229 0.248 -13.328 1.00 78.50 223 CYS A C 1
ATOM 1792 O O . CYS A 1 223 ? 2.843 0.138 -12.262 1.00 78.50 223 CYS A O 1
ATOM 1794 N N . SER A 1 224 ? 1.673 -0.803 -13.935 1.00 72.88 224 SER A N 1
ATOM 1795 C CA . SER A 1 224 ? 1.725 -2.157 -13.379 1.00 72.88 224 SER A CA 1
ATOM 1796 C C . SER A 1 224 ? 3.062 -2.862 -13.633 1.00 72.88 224 SER A C 1
ATOM 1798 O O . SER A 1 224 ? 3.501 -3.652 -12.799 1.00 72.88 224 SER A O 1
ATOM 1800 N N . THR A 1 225 ? 3.735 -2.555 -14.747 1.00 71.38 225 THR A N 1
ATOM 1801 C CA . THR A 1 225 ? 4.949 -3.259 -15.195 1.00 71.38 225 THR A CA 1
ATOM 1802 C C . THR A 1 225 ? 6.242 -2.496 -14.942 1.00 71.38 225 THR A C 1
ATOM 1804 O O . THR A 1 225 ? 7.313 -3.098 -14.911 1.00 71.38 225 THR A O 1
ATOM 1807 N N . GLN A 1 226 ? 6.180 -1.173 -14.805 1.00 67.44 226 GLN A N 1
ATOM 1808 C CA . GLN A 1 226 ? 7.370 -0.335 -14.764 1.00 67.44 226 GLN A CA 1
ATOM 1809 C C . GLN A 1 226 ? 8.147 -0.599 -13.481 1.00 67.44 226 GLN A C 1
ATOM 1811 O O . GLN A 1 226 ? 7.611 -0.486 -12.382 1.00 67.44 226 GLN A O 1
ATOM 1816 N N . TYR A 1 227 ? 9.417 -0.965 -13.599 1.00 55.06 227 TYR A N 1
ATOM 1817 C CA . TYR A 1 227 ? 10.322 -1.096 -12.466 1.00 55.06 227 TYR A CA 1
ATOM 1818 C C . TYR A 1 227 ? 10.716 0.313 -11.998 1.00 55.06 227 TYR A C 1
ATOM 1820 O O . TYR A 1 227 ? 11.355 1.054 -12.728 1.00 55.06 227 TYR A O 1
ATOM 1828 N N . MET A 1 228 ? 10.283 0.676 -10.791 1.00 55.25 228 MET A N 1
ATOM 1829 C CA . MET A 1 228 ? 10.534 1.958 -10.117 1.00 55.25 228 MET A CA 1
ATOM 1830 C C . MET A 1 228 ? 11.528 1.700 -8.990 1.00 55.25 228 MET A C 1
ATOM 1832 O O . MET A 1 228 ? 11.239 1.969 -7.825 1.00 55.25 228 MET A O 1
ATOM 1836 N N . ALA A 1 229 ? 12.644 1.041 -9.296 1.00 51.22 229 ALA A N 1
ATOM 1837 C CA . ALA A 1 229 ? 13.798 1.289 -8.451 1.00 51.22 229 ALA A CA 1
ATOM 1838 C C . ALA A 1 229 ? 14.179 2.745 -8.694 1.00 51.22 229 ALA A C 1
ATOM 1840 O O . ALA A 1 229 ? 14.079 3.206 -9.832 1.00 51.22 229 ALA A O 1
ATOM 1841 N N . ASP A 1 230 ? 14.578 3.463 -7.646 1.00 49.97 230 ASP A N 1
ATOM 1842 C CA . ASP A 1 230 ? 15.261 4.732 -7.854 1.00 49.97 230 ASP A CA 1
ATOM 1843 C C . ASP A 1 230 ? 16.359 4.467 -8.890 1.00 49.97 230 ASP A C 1
ATOM 1845 O O . ASP A 1 230 ? 17.162 3.542 -8.713 1.00 49.97 230 ASP A O 1
ATOM 1849 N N . ASP A 1 231 ? 16.335 5.191 -10.011 1.00 47.34 231 ASP A N 1
ATOM 1850 C CA . ASP A 1 231 ? 17.384 5.121 -11.019 1.00 47.34 231 ASP A CA 1
ATOM 1851 C C . ASP A 1 231 ? 18.666 5.654 -10.366 1.00 47.34 231 ASP A C 1
ATOM 1853 O O . ASP A 1 231 ? 19.071 6.795 -10.566 1.00 47.34 231 ASP A O 1
ATOM 1857 N N . TYR A 1 232 ? 19.337 4.823 -9.566 1.00 49.81 232 TYR A N 1
ATOM 1858 C CA . TYR A 1 232 ? 20.639 5.121 -8.972 1.00 49.81 232 TYR A CA 1
ATOM 1859 C C . TYR A 1 232 ? 21.669 5.451 -10.065 1.00 49.81 232 TYR A C 1
ATOM 1861 O O . TYR A 1 232 ? 22.654 6.133 -9.807 1.00 49.81 232 TYR A O 1
ATOM 1869 N N . ALA A 1 233 ? 21.418 5.007 -11.303 1.00 51.25 233 ALA A N 1
ATOM 1870 C CA . ALA A 1 233 ? 22.198 5.352 -12.486 1.00 51.25 233 ALA A CA 1
ATOM 1871 C C . ALA A 1 233 ? 21.931 6.775 -13.024 1.00 51.25 233 ALA A C 1
ATOM 1873 O O . ALA A 1 233 ? 22.772 7.317 -13.742 1.00 51.25 233 ALA A O 1
ATOM 1874 N N . ALA A 1 234 ? 20.782 7.387 -12.715 1.00 49.31 234 ALA A N 1
ATOM 1875 C CA . ALA A 1 234 ? 20.440 8.745 -13.142 1.00 49.31 234 ALA A CA 1
ATOM 1876 C C . ALA A 1 234 ? 21.042 9.822 -12.230 1.00 49.31 234 ALA A C 1
ATOM 1878 O O . ALA A 1 234 ? 21.160 10.977 -12.654 1.00 49.31 234 ALA A O 1
ATOM 1879 N N . ASP A 1 235 ? 21.488 9.455 -11.024 1.00 48.44 235 ASP A N 1
ATOM 1880 C CA . ASP A 1 235 ? 22.230 10.348 -10.141 1.00 48.44 235 ASP A CA 1
ATOM 1881 C C . ASP A 1 235 ? 23.676 10.493 -10.655 1.00 48.44 235 ASP A C 1
ATOM 1883 O O . ASP A 1 235 ? 24.652 9.947 -10.136 1.00 48.44 235 ASP A O 1
ATOM 1887 N N . LYS A 1 236 ? 23.809 11.250 -11.753 1.00 51.91 236 LYS A N 1
ATOM 1888 C CA . LYS A 1 236 ? 25.053 11.564 -12.484 1.00 51.91 236 LYS A CA 1
ATOM 1889 C C . LYS A 1 236 ? 26.161 12.174 -11.613 1.00 51.91 236 LYS A C 1
ATOM 1891 O O . LYS A 1 236 ? 27.256 12.411 -12.110 1.00 51.91 236 LYS A O 1
ATOM 1896 N N . LYS A 1 237 ? 25.894 12.449 -10.335 1.00 47.50 237 LYS A N 1
ATOM 1897 C CA . LYS A 1 237 ? 26.852 13.012 -9.379 1.00 47.50 237 LYS A CA 1
ATOM 1898 C C . LYS A 1 237 ? 27.784 11.966 -8.751 1.00 47.50 237 LYS A C 1
ATOM 1900 O O . LYS A 1 237 ? 28.771 12.365 -8.143 1.00 47.50 237 LYS A O 1
ATOM 1905 N N . ALA A 1 238 ? 27.523 10.662 -8.913 1.00 47.75 238 ALA A N 1
ATOM 1906 C CA . ALA A 1 238 ? 28.340 9.596 -8.314 1.00 47.75 238 ALA A CA 1
ATOM 1907 C C . ALA A 1 238 ? 29.266 8.837 -9.292 1.00 47.75 238 ALA A C 1
ATOM 1909 O O . ALA A 1 238 ? 30.114 8.068 -8.843 1.00 47.75 238 ALA A O 1
ATOM 1910 N N . ALA A 1 239 ? 29.167 9.054 -10.609 1.00 51.97 239 ALA A N 1
ATOM 1911 C CA . ALA A 1 239 ? 30.014 8.379 -11.602 1.00 51.97 239 ALA A CA 1
ATOM 1912 C C . ALA A 1 239 ? 31.392 9.060 -11.752 1.00 51.97 239 ALA A C 1
ATOM 1914 O O . ALA A 1 239 ? 31.772 9.514 -12.827 1.00 51.97 239 ALA A O 1
ATOM 1915 N N . HIS A 1 240 ? 32.150 9.156 -10.659 1.00 51.66 240 HIS A N 1
ATOM 1916 C CA . HIS A 1 240 ? 33.565 9.528 -10.695 1.00 51.66 240 HIS A CA 1
ATOM 1917 C C . HIS A 1 240 ? 34.421 8.261 -10.802 1.00 51.66 240 HIS A C 1
ATOM 1919 O O . HIS A 1 240 ? 34.965 7.775 -9.813 1.00 51.66 240 HIS A O 1
ATOM 1925 N N . GLY A 1 241 ? 34.529 7.707 -12.007 1.00 59.56 241 GLY A N 1
ATOM 1926 C CA . GLY A 1 241 ? 35.477 6.633 -12.288 1.00 59.56 241 GLY A CA 1
ATOM 1927 C C . GLY A 1 241 ? 35.357 6.131 -13.717 1.00 59.56 241 GLY A C 1
ATOM 1928 O O . GLY A 1 241 ? 34.465 5.345 -14.010 1.00 59.56 241 GLY A O 1
ATOM 1929 N N . GLU A 1 242 ? 36.257 6.567 -14.598 1.00 67.44 242 GLU A N 1
ATOM 1930 C CA . GLU A 1 242 ? 36.470 5.887 -15.876 1.00 67.44 242 GLU A CA 1
ATOM 1931 C C . GLU A 1 242 ? 37.003 4.482 -15.574 1.00 67.44 242 GLU A C 1
ATOM 1933 O O . GLU A 1 242 ? 38.110 4.309 -15.055 1.00 67.44 242 GLU A O 1
ATOM 1938 N N . VAL A 1 243 ? 36.178 3.467 -15.828 1.00 75.50 243 VAL A N 1
ATOM 1939 C CA . VAL A 1 243 ? 36.589 2.069 -15.707 1.00 75.50 243 VAL A CA 1
ATOM 1940 C C . VAL A 1 243 ? 37.308 1.691 -16.989 1.00 75.50 243 VAL A C 1
ATOM 1942 O O . VAL A 1 243 ? 36.692 1.646 -18.049 1.00 75.50 243 VAL A O 1
ATOM 1945 N N . SER A 1 244 ? 38.596 1.373 -16.882 1.00 80.00 244 SER A N 1
ATOM 1946 C CA . SER A 1 244 ? 39.372 0.911 -18.035 1.00 80.00 244 SER A CA 1
ATOM 1947 C C . SER A 1 244 ? 39.109 -0.562 -18.348 1.00 80.00 244 SER A C 1
ATOM 1949 O O . SER A 1 244 ? 38.829 -1.375 -17.458 1.00 80.00 244 SER A O 1
ATOM 1951 N N . LEU A 1 245 ? 39.283 -0.941 -19.616 1.00 79.69 245 LEU A N 1
ATOM 1952 C CA . LEU A 1 245 ? 39.064 -2.316 -20.091 1.00 79.69 245 LEU A CA 1
ATOM 1953 C C . LEU A 1 245 ? 39.875 -3.364 -19.297 1.00 79.69 245 LEU A C 1
ATOM 1955 O O . LEU A 1 245 ? 39.379 -4.454 -19.011 1.00 79.69 245 LEU A O 1
ATOM 1959 N N . ALA A 1 246 ? 41.089 -3.018 -18.856 1.00 81.50 246 ALA A N 1
ATOM 1960 C CA . ALA A 1 246 ? 41.964 -3.902 -18.080 1.00 81.50 246 ALA A CA 1
ATOM 1961 C C . ALA A 1 246 ? 41.427 -4.241 -16.674 1.00 81.50 246 ALA A C 1
ATOM 1963 O O . ALA A 1 246 ? 41.808 -5.256 -16.089 1.00 81.50 246 ALA A O 1
ATOM 1964 N N . GLN A 1 247 ? 40.543 -3.410 -16.120 1.00 82.69 247 GLN A N 1
ATOM 1965 C CA . GLN A 1 247 ? 39.981 -3.596 -14.780 1.00 82.69 247 GLN A CA 1
ATOM 1966 C C . GLN A 1 247 ? 38.729 -4.487 -14.786 1.00 82.69 247 GLN A C 1
ATOM 1968 O O . GLN A 1 247 ? 38.348 -5.017 -13.737 1.00 82.69 247 GLN A O 1
ATOM 1973 N N . LEU A 1 248 ? 38.112 -4.710 -15.953 1.00 83.25 248 LEU A N 1
ATOM 1974 C CA . LEU A 1 248 ? 36.869 -5.475 -16.093 1.00 83.25 248 LEU A CA 1
ATOM 1975 C C . LEU A 1 248 ? 36.942 -6.908 -15.535 1.00 83.25 248 LEU A C 1
ATOM 1977 O O . LEU A 1 248 ? 36.002 -7.297 -14.837 1.00 83.25 248 LEU A O 1
ATOM 1981 N N . PRO A 1 249 ? 38.020 -7.698 -15.729 1.00 84.19 249 PRO A N 1
ATOM 1982 C CA . PRO A 1 249 ? 38.087 -9.053 -15.174 1.00 84.19 249 PRO A CA 1
ATOM 1983 C C . PRO A 1 249 ? 38.073 -9.079 -13.639 1.00 84.19 249 PRO A C 1
ATOM 1985 O O . PRO A 1 249 ? 37.463 -9.958 -13.029 1.00 84.19 249 PRO A O 1
ATOM 1988 N N . ALA A 1 250 ? 38.716 -8.097 -12.998 1.00 86.00 250 ALA A N 1
ATOM 1989 C CA . ALA A 1 250 ? 38.725 -7.970 -11.542 1.00 86.00 250 ALA A CA 1
ATOM 1990 C C . ALA A 1 250 ? 37.366 -7.482 -11.011 1.00 86.00 250 ALA A C 1
ATOM 1992 O O . ALA A 1 250 ? 36.865 -7.993 -10.007 1.00 86.00 250 ALA A O 1
ATOM 1993 N N . LEU A 1 251 ? 36.742 -6.529 -11.710 1.00 85.25 251 LEU A N 1
ATOM 1994 C CA . LEU A 1 251 ? 35.419 -6.005 -11.366 1.00 85.25 251 LEU A CA 1
ATOM 1995 C C . LEU A 1 251 ? 34.312 -7.045 -11.546 1.00 85.25 251 LEU A C 1
ATOM 1997 O O . LEU A 1 251 ? 33.403 -7.097 -10.720 1.00 85.25 251 LEU A O 1
ATOM 2001 N N . THR A 1 252 ? 34.434 -7.917 -12.550 1.00 85.88 252 THR A N 1
ATOM 2002 C CA . THR A 1 252 ? 33.480 -9.007 -12.801 1.00 85.88 252 THR A CA 1
ATOM 2003 C C . THR A 1 252 ? 33.338 -9.918 -11.581 1.00 85.88 252 THR A C 1
ATOM 2005 O O . THR A 1 252 ? 32.230 -10.293 -11.230 1.00 85.88 252 THR A O 1
ATOM 2008 N N . LYS A 1 253 ? 34.441 -10.227 -10.887 1.00 85.25 253 LYS A N 1
ATOM 2009 C CA . LYS A 1 253 ? 34.425 -11.124 -9.719 1.00 85.25 253 LYS A CA 1
ATOM 2010 C C . LYS A 1 253 ? 34.073 -10.430 -8.404 1.00 85.25 253 LYS A C 1
ATOM 2012 O O . LYS A 1 253 ? 33.574 -11.071 -7.487 1.00 85.25 253 LYS A O 1
ATOM 2017 N N . ARG A 1 254 ? 34.410 -9.143 -8.265 1.00 87.62 254 ARG A N 1
ATOM 2018 C CA . ARG A 1 254 ? 34.283 -8.419 -6.987 1.00 87.62 254 ARG A CA 1
ATOM 2019 C C . ARG A 1 254 ? 33.002 -7.598 -6.875 1.00 87.62 254 ARG A C 1
ATOM 2021 O O . ARG A 1 254 ? 32.514 -7.393 -5.769 1.00 87.62 254 ARG A O 1
ATOM 2028 N N . SER A 1 255 ? 32.521 -7.053 -7.987 1.00 86.19 255 SER A N 1
ATOM 2029 C CA . SER A 1 255 ? 31.563 -5.943 -7.974 1.00 86.19 255 SER A CA 1
ATOM 2030 C C . SER A 1 255 ? 30.372 -6.143 -8.905 1.00 86.19 255 SER A C 1
ATOM 2032 O O . SER A 1 255 ? 29.364 -5.463 -8.727 1.00 86.19 255 SER A O 1
ATOM 2034 N N . PHE A 1 256 ? 30.452 -7.041 -9.891 1.00 89.94 256 PHE A N 1
ATOM 2035 C CA . PHE A 1 256 ? 29.319 -7.275 -10.781 1.00 89.94 256 PHE A CA 1
ATOM 2036 C C . PHE A 1 256 ? 28.224 -8.064 -10.054 1.00 89.94 256 PHE A C 1
ATOM 2038 O O . PHE A 1 256 ? 28.522 -9.004 -9.319 1.00 89.94 256 PHE A O 1
ATOM 2045 N N . PRO A 1 257 ? 26.943 -7.719 -10.264 1.00 90.25 257 PRO A N 1
ATOM 2046 C CA . PRO A 1 257 ? 25.853 -8.571 -9.820 1.00 90.25 257 PRO A CA 1
ATOM 2047 C C . PRO A 1 257 ? 25.868 -9.890 -10.604 1.00 90.25 257 PRO A C 1
ATOM 2049 O O . PRO A 1 257 ? 26.302 -9.934 -11.758 1.00 90.25 257 PRO A O 1
ATOM 2052 N N . LEU A 1 258 ? 25.303 -10.944 -10.011 1.00 89.50 258 LEU A N 1
ATOM 2053 C CA . LEU A 1 258 ? 25.292 -12.305 -10.570 1.00 89.50 258 LEU A CA 1
ATOM 2054 C C . LEU A 1 258 ? 24.791 -12.371 -12.025 1.00 89.50 258 LEU A C 1
ATOM 2056 O O . LEU A 1 258 ? 25.286 -13.167 -12.820 1.00 89.50 258 LEU A O 1
ATOM 2060 N N . CYS A 1 259 ? 23.827 -11.524 -12.403 1.00 90.12 259 CYS A N 1
ATOM 2061 C CA . CYS A 1 259 ? 23.323 -11.463 -13.776 1.00 90.12 259 CYS A CA 1
ATOM 2062 C C . CYS A 1 259 ? 24.393 -11.002 -14.783 1.00 90.12 259 CYS A C 1
ATOM 2064 O O . CYS A 1 259 ? 24.499 -11.580 -15.863 1.00 90.12 259 CYS A O 1
ATOM 2066 N N . MET A 1 260 ? 25.211 -10.008 -14.427 1.00 91.88 260 MET A N 1
ATOM 2067 C CA . MET A 1 260 ? 26.281 -9.488 -15.286 1.00 91.88 260 MET A CA 1
ATOM 2068 C C . MET A 1 260 ? 27.523 -10.376 -15.240 1.00 91.88 260 MET A C 1
ATOM 2070 O O . MET A 1 260 ? 28.168 -10.563 -16.268 1.00 91.88 260 MET A O 1
ATOM 2074 N N . GLU A 1 261 ? 27.8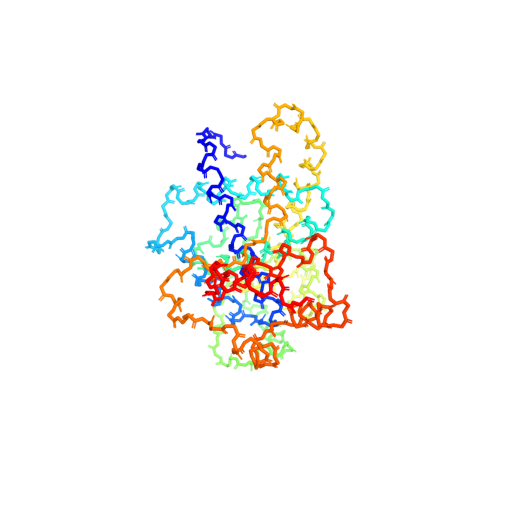25 -10.984 -14.090 1.00 90.38 261 GLU A N 1
ATOM 2075 C CA . GLU A 1 261 ? 28.875 -12.003 -13.971 1.00 90.38 261 GLU A CA 1
ATOM 2076 C C . GLU A 1 261 ? 28.583 -13.209 -14.876 1.00 90.38 261 GLU A C 1
ATOM 2078 O O . GLU A 1 261 ? 29.462 -13.677 -15.603 1.00 90.38 261 GLU A O 1
ATOM 2083 N N . HIS A 1 262 ? 27.327 -13.669 -14.904 1.00 91.50 262 HIS A N 1
ATOM 2084 C CA . HIS A 1 262 ? 26.898 -14.751 -15.783 1.00 91.50 262 HIS A CA 1
ATOM 2085 C C . HIS A 1 262 ? 27.047 -14.387 -17.266 1.00 91.50 262 HIS A C 1
ATOM 2087 O O . HIS A 1 262 ? 27.568 -15.186 -18.044 1.00 91.50 262 HIS A O 1
ATOM 2093 N N . LEU A 1 263 ? 26.617 -13.183 -17.664 1.00 91.19 263 LEU A N 1
ATOM 2094 C CA . LEU A 1 263 ? 26.757 -12.708 -19.045 1.00 91.19 263 LEU A CA 1
ATOM 2095 C C . LEU A 1 263 ? 28.225 -12.559 -19.455 1.00 91.19 263 LEU A C 1
ATOM 2097 O O . LEU A 1 263 ? 28.585 -12.977 -20.552 1.00 91.19 263 LEU A O 1
ATOM 2101 N N . SER A 1 264 ? 29.063 -12.016 -18.570 1.00 88.81 264 SER A N 1
ATOM 2102 C CA . SER A 1 264 ? 30.507 -11.879 -18.787 1.00 88.81 264 SER A CA 1
ATOM 2103 C C . SER A 1 264 ? 31.177 -13.249 -18.946 1.00 88.81 264 SER A C 1
ATOM 2105 O O . SER A 1 264 ? 31.890 -13.485 -19.919 1.00 88.81 264 SER A O 1
ATOM 2107 N N . SER A 1 265 ? 30.852 -14.204 -18.069 1.00 88.88 265 SER A N 1
ATOM 2108 C CA . SER A 1 265 ? 31.362 -15.580 -18.155 1.00 88.88 265 SER A CA 1
ATOM 2109 C C . SER A 1 265 ? 30.930 -16.262 -19.455 1.00 88.88 265 SER A C 1
ATOM 2111 O O . SER A 1 265 ? 31.749 -16.839 -20.159 1.00 88.88 265 SER A O 1
ATOM 2113 N N . LYS A 1 266 ? 29.654 -16.131 -19.846 1.00 90.19 266 LYS A N 1
ATOM 2114 C CA . LYS A 1 266 ? 29.147 -16.708 -21.101 1.00 90.19 266 LYS A CA 1
ATOM 2115 C C . LYS A 1 266 ? 29.748 -16.083 -22.352 1.00 90.19 266 LYS A C 1
ATOM 2117 O O . LYS A 1 266 ? 29.862 -16.792 -23.353 1.00 90.19 266 LYS A O 1
ATOM 2122 N N . LEU A 1 267 ? 30.098 -14.798 -22.303 1.00 89.19 267 LEU A N 1
ATOM 2123 C CA . LEU A 1 267 ? 30.818 -14.129 -23.379 1.00 89.19 267 LEU A CA 1
ATOM 2124 C C . LEU A 1 267 ? 32.243 -14.675 -23.497 1.00 89.19 267 LEU A C 1
ATOM 2126 O O . LEU A 1 267 ? 32.654 -14.992 -24.604 1.00 89.19 267 LEU A O 1
ATOM 2130 N N . HIS A 1 268 ? 32.948 -1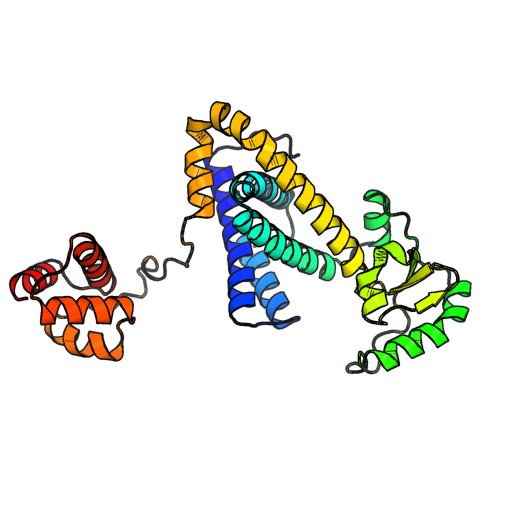4.860 -22.378 1.00 86.12 268 HIS A N 1
ATOM 2131 C CA . HIS A 1 268 ? 34.289 -15.453 -22.366 1.00 86.12 268 HIS A CA 1
ATOM 2132 C C . HIS A 1 268 ? 34.310 -16.922 -22.812 1.00 86.12 268 HIS A C 1
ATOM 2134 O O . HIS A 1 268 ? 35.217 -17.317 -23.537 1.00 86.12 268 HIS A O 1
ATOM 2140 N N . ASP A 1 269 ? 33.321 -17.724 -22.410 1.00 87.94 269 ASP A N 1
ATOM 2141 C CA . ASP A 1 269 ? 33.279 -19.155 -22.737 1.00 87.94 269 ASP A CA 1
ATOM 2142 C C . ASP A 1 269 ? 32.940 -19.419 -24.211 1.00 87.94 269 ASP A C 1
ATOM 2144 O O . ASP A 1 269 ? 33.472 -20.343 -24.821 1.00 87.94 269 ASP A O 1
ATOM 2148 N N . ASN A 1 270 ? 32.004 -18.647 -24.776 1.00 88.00 270 ASN A N 1
ATOM 2149 C CA . ASN A 1 270 ? 31.440 -18.919 -26.103 1.00 88.00 270 ASN A CA 1
ATOM 2150 C C . ASN A 1 270 ? 31.882 -17.918 -27.178 1.00 88.00 270 ASN A C 1
ATOM 2152 O O . ASN A 1 270 ? 31.444 -18.056 -28.321 1.00 88.00 270 ASN A O 1
ATOM 2156 N N . SER A 1 271 ? 32.637 -16.872 -26.813 1.00 85.56 271 SER A N 1
ATOM 2157 C CA . SER A 1 271 ? 32.950 -15.720 -27.679 1.00 85.56 271 SER A CA 1
ATOM 2158 C C . SER A 1 271 ? 31.715 -15.100 -28.348 1.00 85.56 271 SER A C 1
ATOM 2160 O O . SER A 1 271 ? 31.763 -14.536 -29.439 1.00 85.56 271 SER A O 1
ATOM 2162 N N . HIS A 1 272 ? 30.541 -15.269 -27.730 1.00 86.94 272 HIS A N 1
ATOM 2163 C CA . HIS A 1 272 ? 29.279 -14.823 -28.299 1.00 86.94 272 HIS A CA 1
ATOM 2164 C C . HIS A 1 272 ? 28.176 -14.704 -27.243 1.00 86.94 272 HIS A C 1
ATOM 2166 O O . HIS A 1 272 ? 27.947 -15.597 -26.425 1.00 86.94 272 HIS A O 1
ATOM 2172 N N . LEU A 1 273 ? 27.397 -13.626 -27.348 1.00 89.94 273 LEU A N 1
ATOM 2173 C CA . LEU A 1 273 ? 26.143 -13.424 -26.624 1.00 89.94 273 LEU A CA 1
ATOM 2174 C C . LEU A 1 273 ? 24.985 -13.214 -27.601 1.00 89.94 273 LEU A C 1
ATOM 2176 O O . LEU A 1 273 ? 25.134 -12.562 -28.634 1.00 89.94 273 LEU A O 1
ATOM 2180 N N . LYS A 1 274 ? 23.795 -13.715 -27.246 1.00 91.31 274 LYS A N 1
ATOM 2181 C CA . LYS A 1 274 ? 22.546 -13.440 -27.982 1.00 91.31 274 LYS A CA 1
ATOM 2182 C C . LYS A 1 274 ? 22.197 -11.946 -27.929 1.00 91.31 274 LYS A C 1
ATOM 2184 O O . LYS A 1 274 ? 22.645 -11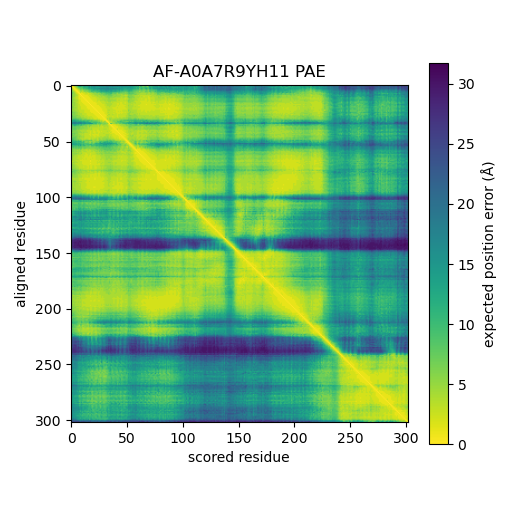.235 -27.034 1.00 91.31 274 LYS A O 1
ATOM 2189 N N . HIS A 1 275 ? 21.339 -11.489 -28.845 1.00 91.75 275 HIS A N 1
ATOM 2190 C CA . HIS A 1 275 ? 20.969 -10.074 -29.002 1.00 91.75 275 HIS A CA 1
ATOM 2191 C C . HIS A 1 275 ? 20.612 -9.367 -27.680 1.00 91.75 275 HIS A C 1
ATOM 2193 O O . HIS A 1 275 ? 21.225 -8.355 -27.357 1.00 91.75 275 HIS A O 1
ATOM 2199 N N . GLN A 1 276 ? 19.711 -9.941 -26.874 1.00 88.88 276 GLN A N 1
ATOM 2200 C CA . GLN A 1 276 ? 19.323 -9.353 -25.584 1.00 88.88 276 GLN A CA 1
ATOM 2201 C C . GLN A 1 276 ? 20.472 -9.314 -24.566 1.00 88.88 276 GLN A C 1
ATOM 2203 O O . GLN A 1 276 ? 20.639 -8.323 -23.865 1.00 88.88 276 GLN A O 1
ATOM 2208 N N . GLY A 1 277 ? 21.324 -10.345 -24.539 1.00 89.69 277 GLY A N 1
ATOM 2209 C CA . GLY A 1 277 ? 22.505 -10.370 -23.670 1.00 89.69 277 GLY A CA 1
ATOM 2210 C C . GLY A 1 277 ? 23.527 -9.290 -24.036 1.00 89.69 277 GLY A C 1
ATOM 2211 O O . GLY A 1 277 ? 24.111 -8.679 -23.145 1.00 89.69 277 GLY A O 1
ATOM 2212 N N . ARG A 1 278 ? 23.695 -8.998 -25.335 1.00 89.56 278 ARG A N 1
ATOM 2213 C CA . ARG A 1 278 ? 24.555 -7.898 -25.808 1.00 89.56 278 ARG A CA 1
ATOM 2214 C C . ARG A 1 278 ? 24.018 -6.534 -25.391 1.00 89.56 278 ARG A C 1
ATOM 2216 O O . ARG A 1 278 ? 24.793 -5.701 -24.935 1.00 89.56 278 ARG A O 1
ATOM 2223 N N . ILE A 1 279 ? 22.707 -6.320 -25.510 1.00 89.75 279 ILE A N 1
ATOM 2224 C CA . ILE A 1 279 ? 22.064 -5.071 -25.076 1.00 89.75 279 ILE A CA 1
ATOM 2225 C C . ILE A 1 279 ? 22.214 -4.896 -23.563 1.00 89.75 279 ILE A C 1
ATOM 2227 O O . ILE A 1 279 ? 22.659 -3.843 -23.114 1.00 89.75 279 ILE A O 1
ATOM 2231 N N . GLN A 1 280 ? 21.897 -5.931 -22.782 1.00 90.56 280 GLN A N 1
ATOM 2232 C CA . GLN A 1 280 ? 21.954 -5.881 -21.323 1.00 90.56 280 GLN A CA 1
ATOM 2233 C C . GLN A 1 280 ? 23.373 -5.605 -20.811 1.00 90.56 280 GLN A C 1
ATOM 2235 O O . GLN A 1 280 ? 23.567 -4.679 -20.023 1.00 90.56 280 GLN A O 1
ATOM 2240 N N . LEU A 1 281 ? 24.366 -6.368 -21.283 1.00 89.88 281 LEU A N 1
ATOM 2241 C CA . LEU A 1 281 ? 25.757 -6.169 -20.880 1.00 89.88 281 LEU A CA 1
ATOM 2242 C C . LEU A 1 281 ? 26.300 -4.833 -21.407 1.00 89.88 281 LEU A C 1
ATOM 2244 O O . LEU A 1 281 ? 26.971 -4.120 -20.674 1.00 89.88 281 LEU A O 1
ATOM 2248 N N . GLY A 1 282 ? 25.970 -4.448 -22.643 1.00 89.50 282 GLY A N 1
ATOM 2249 C CA . GLY A 1 282 ? 26.417 -3.187 -23.237 1.00 89.50 282 GLY A CA 1
ATOM 2250 C C . GLY A 1 282 ? 25.891 -1.951 -22.503 1.00 89.50 282 GLY A C 1
ATOM 2251 O O . GLY A 1 282 ? 26.662 -1.041 -22.203 1.00 89.50 282 GLY A O 1
ATOM 2252 N N . LEU A 1 283 ? 24.599 -1.925 -22.157 1.00 87.94 283 LEU A N 1
ATOM 2253 C CA . LEU A 1 283 ? 24.009 -0.836 -21.370 1.00 87.94 283 LEU A CA 1
ATOM 2254 C C . LEU A 1 283 ? 2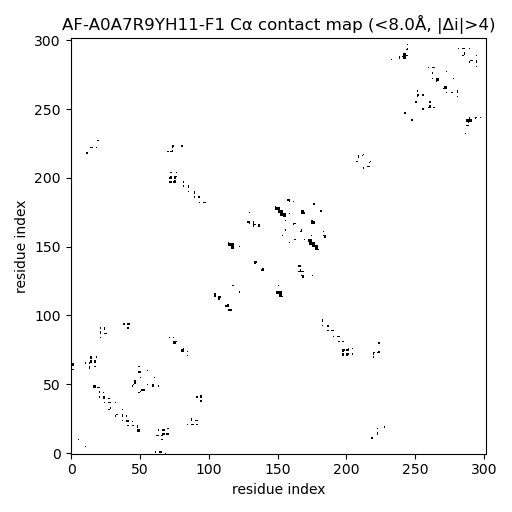4.588 -0.780 -19.953 1.00 87.94 283 LEU A C 1
ATOM 2256 O O . LEU A 1 283 ? 24.830 0.311 -19.442 1.00 87.94 283 LEU A O 1
ATOM 2260 N N . PHE A 1 284 ? 24.859 -1.934 -19.342 1.00 88.12 284 PHE A N 1
ATOM 2261 C CA . PHE A 1 284 ? 25.513 -1.999 -18.037 1.00 88.12 284 PHE A CA 1
ATOM 2262 C C . PHE A 1 284 ? 26.951 -1.468 -18.082 1.00 88.12 284 PHE A C 1
ATOM 2264 O O . PHE A 1 284 ? 27.311 -0.631 -17.258 1.00 88.12 284 PHE A O 1
ATOM 2271 N N . LEU A 1 285 ? 27.747 -1.882 -19.074 1.00 87.56 285 LEU A N 1
ATOM 2272 C CA . LEU A 1 285 ? 29.118 -1.398 -19.273 1.00 87.56 285 LEU A CA 1
ATOM 2273 C C . LEU A 1 285 ? 29.157 0.118 -19.516 1.00 87.56 285 LEU A C 1
ATOM 2275 O O . LEU A 1 285 ? 30.012 0.816 -18.976 1.00 87.56 285 LEU A O 1
ATOM 2279 N N . LYS A 1 286 ? 28.181 0.650 -20.258 1.00 86.50 286 LYS A N 1
ATOM 2280 C CA . LYS A 1 286 ? 27.988 2.097 -20.393 1.00 86.50 286 LYS A CA 1
ATOM 2281 C C . LYS A 1 286 ? 27.653 2.753 -19.047 1.00 86.50 286 LYS A C 1
ATOM 2283 O O . LYS A 1 286 ? 28.179 3.817 -18.741 1.00 86.50 286 LYS A O 1
ATOM 2288 N N . GLY A 1 287 ? 26.784 2.130 -18.249 1.00 81.81 287 GLY A N 1
ATOM 2289 C CA . GLY A 1 287 ? 26.363 2.631 -16.937 1.00 81.81 287 GLY A CA 1
ATOM 2290 C C . GLY A 1 287 ? 27.491 2.704 -15.903 1.00 81.81 287 GLY A C 1
ATOM 2291 O O . GLY A 1 287 ? 27.501 3.625 -15.095 1.00 81.81 287 GLY A O 1
ATOM 2292 N N . ILE A 1 288 ? 28.465 1.788 -15.955 1.00 83.44 288 ILE A N 1
ATOM 2293 C CA . ILE A 1 288 ? 29.656 1.818 -15.084 1.00 83.44 288 ILE A CA 1
ATOM 2294 C C . ILE A 1 288 ? 30.753 2.779 -15.574 1.00 83.44 288 ILE A C 1
ATOM 2296 O O . ILE A 1 288 ? 31.777 2.897 -14.910 1.00 83.44 288 ILE A O 1
ATOM 2300 N N . GLY A 1 289 ? 30.559 3.449 -16.716 1.00 82.38 289 GLY A N 1
ATOM 2301 C CA . GLY A 1 289 ? 31.490 4.455 -17.235 1.00 82.38 289 GLY A CA 1
ATOM 2302 C C . GLY A 1 289 ? 32.536 3.945 -18.230 1.00 82.38 289 GLY A C 1
ATOM 2303 O O . GLY A 1 289 ? 33.542 4.623 -18.419 1.00 82.38 289 GLY A O 1
ATOM 2304 N N . LEU A 1 290 ? 32.332 2.787 -18.874 1.00 85.19 290 LEU A N 1
ATOM 2305 C CA . LEU A 1 290 ? 33.213 2.339 -19.960 1.00 85.19 290 LEU A CA 1
ATOM 2306 C C . LEU A 1 290 ? 33.074 3.278 -21.167 1.00 85.19 290 LEU A C 1
ATOM 2308 O O . LEU A 1 290 ? 31.957 3.553 -21.624 1.00 85.19 290 LEU A O 1
ATOM 2312 N N . SER A 1 291 ? 34.201 3.747 -21.704 1.00 85.31 291 SER A N 1
ATOM 2313 C CA . SER A 1 291 ? 34.196 4.629 -22.871 1.00 85.31 291 SER A CA 1
ATOM 2314 C C . SER A 1 291 ? 33.677 3.914 -24.126 1.00 85.31 291 SER A C 1
ATOM 2316 O O . SER A 1 291 ? 33.689 2.684 -24.234 1.00 85.31 291 SER A O 1
ATOM 2318 N N . TYR A 1 292 ? 33.208 4.688 -25.108 1.00 85.19 292 TYR A N 1
ATOM 2319 C CA . TYR A 1 292 ? 32.713 4.131 -26.370 1.00 85.19 292 TYR A CA 1
ATOM 2320 C C . TYR A 1 292 ? 33.800 3.342 -27.117 1.00 85.19 292 TYR A C 1
ATOM 2322 O O . TYR A 1 292 ? 33.548 2.227 -27.577 1.00 85.19 292 TYR A O 1
ATOM 2330 N N . ASP A 1 293 ? 35.019 3.883 -27.178 1.00 86.50 293 ASP A N 1
ATOM 2331 C CA . ASP A 1 293 ? 36.141 3.261 -27.884 1.00 86.50 293 ASP A CA 1
ATOM 2332 C C . ASP A 1 293 ? 36.606 1.967 -27.200 1.00 86.50 293 ASP A C 1
ATOM 2334 O O . ASP A 1 293 ? 36.877 0.959 -27.866 1.00 86.50 293 ASP A O 1
ATOM 2338 N N . GLU A 1 294 ? 36.626 1.937 -25.865 1.00 85.62 294 GLU A N 1
ATOM 2339 C CA . GLU A 1 294 ? 36.913 0.713 -25.112 1.00 85.62 294 GLU A CA 1
ATOM 2340 C C . GLU A 1 294 ? 35.786 -0.308 -25.236 1.00 85.62 294 GLU A C 1
ATOM 2342 O O . GLU A 1 294 ? 36.061 -1.497 -25.359 1.00 85.62 294 GLU A O 1
ATOM 2347 N N . SER A 1 295 ? 34.524 0.125 -25.275 1.00 87.12 295 SER A N 1
ATOM 2348 C CA . SER A 1 295 ? 33.396 -0.777 -25.513 1.00 87.12 295 SER A CA 1
ATOM 2349 C C . SER A 1 295 ? 33.506 -1.454 -26.880 1.00 87.12 295 SER A C 1
ATOM 2351 O O . SER A 1 295 ? 33.357 -2.671 -26.981 1.00 87.12 295 SER A O 1
ATOM 2353 N N . LEU A 1 296 ? 33.843 -0.703 -27.934 1.00 86.75 296 LEU A N 1
ATOM 2354 C CA . LEU A 1 296 ? 34.094 -1.279 -29.257 1.00 86.75 296 LEU A CA 1
ATOM 2355 C C . LEU A 1 296 ? 35.267 -2.258 -29.243 1.00 86.75 296 LEU A C 1
ATOM 2357 O O . LEU A 1 296 ? 35.196 -3.303 -29.886 1.00 86.75 296 LEU A O 1
ATOM 2361 N N . THR A 1 297 ? 36.338 -1.925 -28.524 1.00 86.44 297 THR A N 1
ATOM 2362 C CA . THR A 1 297 ? 37.504 -2.803 -28.388 1.00 86.44 297 THR A CA 1
ATOM 2363 C C . THR A 1 297 ? 37.118 -4.098 -27.678 1.00 86.44 297 THR A C 1
ATOM 2365 O O . THR A 1 297 ? 37.387 -5.171 -28.204 1.00 86.44 297 THR A O 1
ATOM 2368 N N . PHE A 1 298 ? 36.387 -4.005 -26.567 1.00 86.25 298 PHE A N 1
ATOM 2369 C CA . PHE A 1 298 ? 35.885 -5.136 -25.789 1.00 86.25 298 PHE A CA 1
ATOM 2370 C C . PHE A 1 298 ? 35.091 -6.130 -26.647 1.00 86.25 298 PHE A C 1
ATOM 2372 O O . PHE A 1 298 ? 35.391 -7.320 -26.631 1.00 86.25 298 PHE A O 1
ATOM 2379 N N . TRP A 1 299 ? 34.139 -5.647 -27.455 1.00 87.31 299 TRP A N 1
ATOM 2380 C CA . TRP A 1 299 ? 33.329 -6.501 -28.337 1.00 87.31 299 TRP A CA 1
ATOM 2381 C C . TRP A 1 299 ? 34.077 -7.035 -29.565 1.00 87.31 299 TRP A C 1
ATOM 2383 O O . TRP A 1 299 ? 33.584 -7.948 -30.219 1.00 87.31 299 TRP A O 1
ATOM 2393 N N . ARG A 1 300 ? 35.221 -6.446 -29.930 1.00 84.94 300 ARG A N 1
ATOM 2394 C CA . ARG A 1 300 ? 36.063 -6.924 -31.040 1.00 84.94 300 ARG A CA 1
ATOM 2395 C C . ARG A 1 300 ? 37.072 -7.977 -30.595 1.00 84.94 300 ARG A C 1
ATOM 2397 O O . ARG A 1 300 ? 37.475 -8.796 -31.413 1.00 84.94 300 ARG A O 1
ATOM 2404 N N . THR A 1 301 ? 37.530 -7.908 -29.346 1.00 77.38 301 THR A N 1
ATOM 2405 C CA . THR A 1 301 ? 38.580 -8.786 -28.810 1.00 77.38 301 THR A CA 1
ATOM 2406 C C . THR A 1 301 ? 38.068 -10.102 -28.226 1.00 77.38 301 THR A C 1
ATOM 2408 O O . THR A 1 301 ? 38.878 -11.000 -28.011 1.00 77.38 301 THR A O 1
ATOM 2411 N N . LEU A 1 302 ? 36.767 -10.201 -27.937 1.00 65.44 302 LEU A N 1
ATOM 2412 C CA . LEU A 1 302 ? 36.117 -11.339 -27.275 1.00 65.44 302 LEU A CA 1
ATOM 2413 C C . LEU A 1 302 ? 35.088 -11.998 -28.186 1.00 65.44 302 LEU A C 1
ATOM 2415 O O . LEU A 1 302 ? 35.056 -13.250 -28.180 1.00 65.44 302 LEU A O 1
#

Nearest PDB structures (foldseek):
  9c8v-assembly1_B  TM=8.346E-01  e=5.758E-17  Homo sapiens
  8d9d-assembly1_B  TM=6.430E-01  e=1.568E-15  Homo sapiens
  8v5o-assembly1_C  TM=8.294E-01  e=3.683E-13  Xenopus laevis
  8d0k-assembly1_E  TM=6.289E-01  e=2.090E-15  Homo sapiens
  8d0b-assembly1_E  TM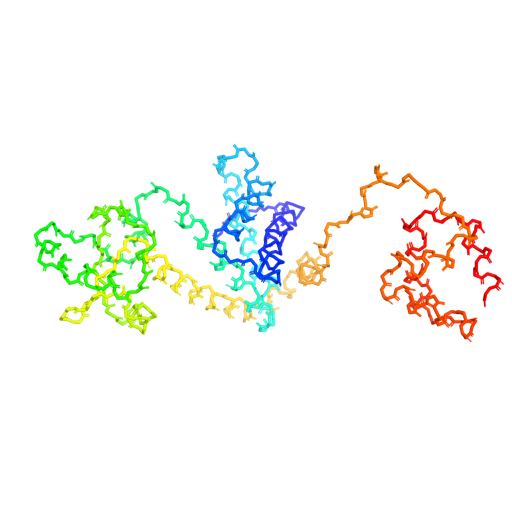=7.945E-01  e=8.249E-11  Homo sapiens

Sequence (302 aa):
APDVELAMSELEECCYMRLRLLRCIDHAKAKGLRSEELLGVIDKAEREIMRPAGVWTDEELHRDQCSHFLLRLAFCRTEELRRYFLSNEHELFKFRFSGQVGDVARFLLDNGMPYAPIGEAELDEVLPHLQNVRRSVKLAKDGAASVKEDHYKVPFEEVLDLVRGRRVFLRAGFAYVPQSELISIVGGQVRARLSRALVDASRAWPSVQEAEADRLSAFLEHCSTQYMADDYAADKKAAHGEVSLAQLPALTKRSFPLCMEHLSSKLHDNSHLKHQGRIQLGLFLKGIGLSYDESLTFWRTL

InterPro domains:
  IPR007238 DNA primase large subunit, eukaryotic/archaeal [PTHR10537] (1-301)
  IPR058560 DNA primase, large subunit C-terminal domain, eukaryotic and archaeal [PF04104] (251-301)

Secondary structure (DSSP, 8-state):
-------HHHHHHHHHHHHHHHHHHHHHHHTT--THHHHHHHHHHHHHHT-TTSS--HHHHHHHHHHHHHHHHHHTSSHHHHHHHHHHHHHHHHHHHHT--S-HHHHHHHTT---PBPPHHHHHHHHHHHHHHHHHTT-TTSTT--S---EEEEEGGG-HHHHHTT-SEEETTEEEEEGGGHHHHHHHHHHHHHHHHHHHHHHHHHHHHHHSIIIIIHHHHHHHH---S--TTT-TTS------GGGHHHHHHHTS-HHHHHHHHHHHHHS---HHHHHHHHHHHHHTT--HHHHHHHHHH-

Mean predicted aligned error: 10.97 Å

Radius of gyration: 26.52 Å; Cα contacts (8 Å, |Δi|>4): 244; chains: 1; bounding box: 66×40×67 Å

Organism: Diacronema lutheri (NCBI:txid2081491)

pLDDT: mean 81.52, std 11.65, range [40.34, 94.44]

Foldseek 3Di:
DDPDDDDLVLLLLLLVLVLVLLVLLVVCVVVVPDDPRSLVSSVVSCCVRQNVPVDDDPVSVVSPVSNLVLLLLLQLADPVSLCSCLVSVLVNLLSVLVPDPDDVCVVCVVVVNPKDFDDPVVCVVCVVVLVVLCVVLVVPPDDDDDPPFTKIKAQVVLVVVCVVSSNWDDDPRITIHTPVCVSVNVSVVVSVVSSVVSNVSNVCNVVCCVVCVPRRVVSSPCSVPPDPDPPPLVPVVPLPDQDALVCVVVCLVPPDDPLLVVLVVCCVVPVDDDPVSCVVNLVVCVSNNHDPVRSVVVNVVD